Protein AF-A0A2R6EN01-F1 (afdb_monomer)

Foldseek 3Di:
DDDPPDVDPLVVLLVVLVVLLVVLVVVCVVCDVVLLVLLLVLLVVLVVLLVVLQVQCADDDPRNQVSLVVSLVVLVVSLVPGDPPRPLSVLSVVLSVLSPDSGDHNVSSVVNVVSCVVSVVSNCSVVSNVVSVVSSVVSVVVSVVVVVVVVVVVVVVVVVVVVVPPPPVPDCPVVVVVVVVVVVVVVVVVCVVPPPDPPPPPDDDDDDDDDDDDDD

pLDDT: mean 86.3, std 16.38, range [38.72, 98.5]

Structure (mmCIF, N/CA/C/O backbone):
data_AF-A0A2R6EN01-F1
#
_entry.id   AF-A0A2R6EN01-F1
#
loop_
_atom_site.group_PDB
_atom_site.id
_atom_site.type_symbol
_atom_site.label_atom_id
_atom_site.label_alt_id
_atom_s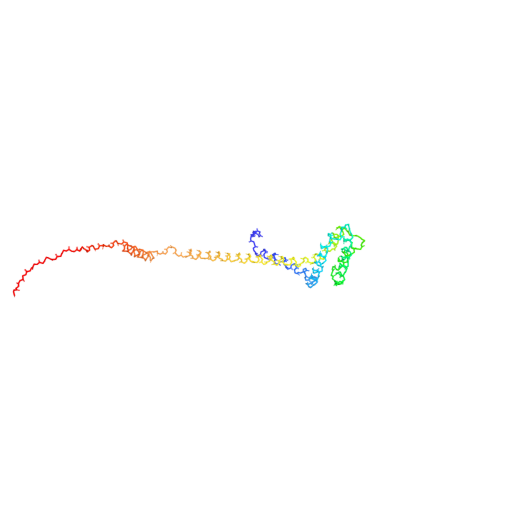ite.label_comp_id
_atom_site.label_asym_id
_atom_site.label_entity_id
_atom_site.label_seq_id
_atom_site.pdbx_PDB_ins_code
_atom_site.Cartn_x
_atom_site.Cartn_y
_atom_site.Cartn_z
_atom_site.occupancy
_atom_site.B_iso_or_equiv
_atom_site.auth_seq_id
_atom_site.auth_comp_id
_atom_site.auth_asym_id
_atom_site.auth_atom_id
_atom_site.pdbx_PDB_model_num
ATOM 1 N N . MET A 1 1 ? -13.160 -25.769 26.102 1.00 38.72 1 MET A N 1
ATOM 2 C CA . MET A 1 1 ? -12.510 -25.487 24.809 1.00 38.72 1 MET A CA 1
ATOM 3 C C . MET A 1 1 ? -13.607 -24.997 23.895 1.00 38.72 1 MET A C 1
ATOM 5 O O . MET A 1 1 ? -14.377 -25.817 23.418 1.00 38.72 1 MET A O 1
ATOM 9 N N . SER A 1 2 ? -13.785 -23.679 23.844 1.00 42.00 2 SER A N 1
ATOM 10 C CA . SER A 1 2 ? -14.811 -23.050 23.017 1.00 42.00 2 SER A CA 1
ATOM 11 C C . SER A 1 2 ? -14.174 -22.679 21.689 1.00 42.00 2 SER A C 1
ATOM 13 O O . SER A 1 2 ? -13.028 -22.239 21.654 1.00 42.00 2 SER A O 1
ATOM 15 N N . ASP A 1 3 ? -14.929 -22.960 20.648 1.00 39.94 3 ASP A N 1
ATOM 16 C CA . ASP A 1 3 ? -14.637 -22.849 19.230 1.00 39.94 3 ASP A CA 1
ATOM 17 C C . ASP A 1 3 ? -14.121 -21.442 18.871 1.00 39.94 3 ASP A C 1
ATOM 19 O O . ASP A 1 3 ? -14.853 -20.462 18.974 1.00 39.94 3 ASP A O 1
ATOM 23 N N . ALA A 1 4 ? -12.840 -21.331 18.512 1.00 42.12 4 ALA A N 1
ATOM 24 C CA . ALA A 1 4 ? -12.152 -20.076 18.185 1.00 42.12 4 ALA A CA 1
ATOM 25 C C . ALA A 1 4 ? -12.276 -19.742 16.687 1.00 42.12 4 ALA A C 1
ATOM 27 O O . ALA A 1 4 ? -11.312 -19.390 16.012 1.00 42.12 4 ALA A O 1
ATOM 28 N N . THR A 1 5 ? -13.470 -19.920 16.130 1.00 45.38 5 THR A N 1
ATOM 29 C CA . THR A 1 5 ? -13.803 -19.484 14.769 1.00 45.38 5 THR A CA 1
ATOM 30 C C . THR A 1 5 ? -15.207 -18.888 14.789 1.00 45.38 5 THR A C 1
ATOM 32 O O . THR A 1 5 ? -16.122 -19.337 14.106 1.00 45.38 5 THR A O 1
ATOM 35 N N . ASP A 1 6 ? -15.376 -17.880 15.644 1.00 49.28 6 ASP A N 1
ATOM 36 C CA . ASP A 1 6 ? -16.533 -16.991 15.631 1.00 49.28 6 ASP A CA 1
ATOM 37 C C . ASP A 1 6 ? -16.289 -15.905 14.557 1.00 49.28 6 ASP A C 1
ATOM 39 O O . ASP A 1 6 ? -15.222 -15.279 14.558 1.00 49.28 6 ASP A O 1
ATOM 43 N N . PRO A 1 7 ? -17.209 -15.660 13.604 1.00 48.53 7 PRO A N 1
ATOM 44 C CA . PRO A 1 7 ? -17.070 -14.628 12.566 1.00 48.53 7 PRO A CA 1
ATOM 45 C C . PRO A 1 7 ? -16.827 -13.190 13.067 1.00 48.53 7 PRO A C 1
ATOM 47 O O . PRO A 1 7 ? -16.521 -12.306 12.253 1.00 48.53 7 PRO A O 1
ATOM 50 N N . ALA A 1 8 ? -16.877 -12.931 14.372 1.00 63.66 8 ALA A N 1
ATOM 51 C CA . ALA A 1 8 ? -16.356 -11.709 14.964 1.00 63.66 8 ALA A CA 1
ATOM 52 C C . ALA A 1 8 ? -15.363 -12.025 16.091 1.00 63.66 8 ALA A C 1
ATOM 54 O O . ALA A 1 8 ? -15.670 -11.843 17.263 1.00 63.66 8 ALA A O 1
ATOM 55 N N . ASP A 1 9 ? -14.139 -12.408 15.730 1.00 84.88 9 ASP A N 1
ATOM 56 C CA . ASP A 1 9 ? -12.952 -12.24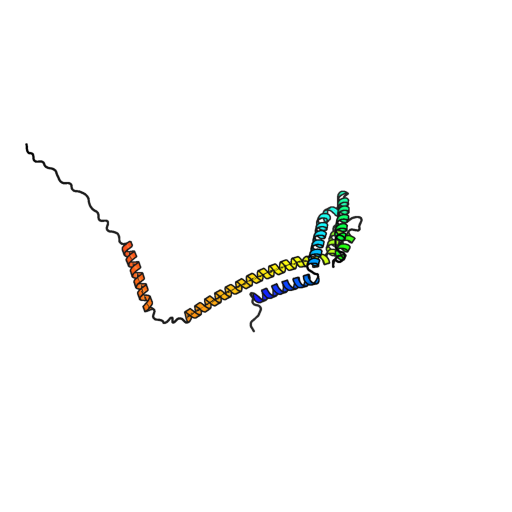0 16.580 1.00 84.88 9 ASP A CA 1
ATOM 57 C C . ASP A 1 9 ? -12.221 -10.932 16.196 1.00 84.88 9 ASP A C 1
ATOM 59 O O . ASP A 1 9 ? -11.303 -10.955 15.367 1.00 84.88 9 ASP A O 1
ATOM 63 N N . PRO A 1 10 ? -12.654 -9.750 16.696 1.00 88.56 10 PRO A N 1
ATOM 64 C CA . PRO A 1 10 ? -11.961 -8.496 16.429 1.00 88.56 10 PRO A CA 1
ATOM 65 C C . PRO A 1 10 ? -10.482 -8.502 16.849 1.00 88.56 10 PRO A C 1
ATOM 67 O O . PRO A 1 10 ? -9.672 -7.953 16.097 1.00 88.56 10 PRO A O 1
ATOM 70 N N . PRO A 1 11 ? -10.090 -9.095 17.999 1.00 91.62 11 PRO A N 1
ATOM 71 C CA . PRO A 1 11 ? -8.682 -9.268 18.347 1.00 91.62 11 PRO A CA 1
ATOM 72 C C . PRO A 1 11 ? -7.891 -10.073 17.311 1.00 91.62 11 PRO A C 1
ATOM 74 O O . PRO A 1 11 ? -6.832 -9.610 16.889 1.00 91.62 11 PRO A O 1
ATOM 77 N N . GLY A 1 12 ? -8.407 -11.223 16.864 1.00 93.69 12 GLY A N 1
ATOM 78 C CA . GLY A 1 12 ? -7.757 -12.051 15.843 1.00 93.69 12 GLY A CA 1
ATOM 79 C C . GLY A 1 12 ? -7.564 -11.306 14.524 1.00 93.69 12 GLY A C 1
ATOM 80 O O . GLY A 1 12 ? -6.447 -11.202 14.026 1.00 93.69 12 GLY A O 1
ATOM 81 N N . LYS A 1 13 ? -8.620 -10.657 14.016 1.00 94.56 13 LYS A N 1
ATOM 82 C CA . LYS A 1 13 ? -8.539 -9.847 12.785 1.00 94.56 13 LYS A CA 1
ATOM 83 C C . LYS A 1 13 ? -7.534 -8.701 12.901 1.00 94.56 13 LYS A C 1
ATOM 85 O O . LYS A 1 13 ? -6.867 -8.365 11.923 1.00 94.56 13 LYS A O 1
ATOM 90 N N . LEU A 1 14 ? -7.454 -8.063 14.072 1.00 96.81 14 LEU A N 1
ATOM 91 C CA . LEU A 1 14 ? -6.497 -6.985 14.313 1.00 96.81 14 LEU A CA 1
ATOM 92 C C . LEU A 1 14 ? -5.062 -7.516 14.331 1.00 96.81 14 LEU A C 1
ATOM 94 O O . LEU A 1 14 ? -4.196 -6.885 13.730 1.00 96.81 14 LEU A O 1
ATOM 98 N N . ALA A 1 15 ? -4.825 -8.665 14.967 1.00 96.81 15 ALA A N 1
ATOM 99 C CA . ALA A 1 15 ? -3.522 -9.321 14.977 1.00 96.81 15 ALA A CA 1
ATOM 100 C C . ALA A 1 15 ? -3.079 -9.728 13.562 1.00 96.81 15 ALA A C 1
ATOM 102 O O . ALA A 1 15 ? -1.942 -9.460 13.186 1.00 96.81 15 ALA A O 1
ATOM 103 N N . ASP A 1 16 ? -3.984 -10.283 12.751 1.00 97.12 16 ASP A N 1
ATOM 104 C CA . ASP A 1 16 ? -3.699 -10.638 11.355 1.00 97.12 16 ASP A CA 1
ATOM 105 C C . ASP A 1 16 ? -3.342 -9.403 10.513 1.00 97.12 16 ASP A C 1
ATOM 107 O O . ASP A 1 16 ? -2.400 -9.424 9.719 1.00 97.12 16 ASP A O 1
ATOM 111 N N . ALA A 1 17 ? -4.081 -8.302 10.687 1.00 97.88 17 ALA A N 1
ATOM 112 C CA . ALA A 1 17 ? -3.821 -7.063 9.961 1.00 97.88 17 ALA A CA 1
ATOM 113 C C . ALA A 1 17 ? -2.508 -6.387 10.393 1.00 97.88 17 ALA A C 1
ATOM 115 O O . ALA A 1 17 ? -1.829 -5.797 9.553 1.00 97.88 17 ALA A O 1
ATOM 116 N N . ASP A 1 18 ? -2.157 -6.468 11.679 1.00 98.12 18 ASP A N 1
ATOM 117 C CA . ASP A 1 18 ? -0.883 -5.982 12.221 1.00 98.12 18 ASP A CA 1
ATOM 118 C C . ASP A 1 18 ? 0.292 -6.810 11.686 1.00 98.12 18 ASP A C 1
ATOM 120 O O . ASP A 1 18 ? 1.238 -6.251 11.136 1.00 98.12 18 ASP A O 1
ATOM 124 N N . ALA A 1 19 ? 0.180 -8.142 11.728 1.00 98.31 19 ALA A N 1
ATOM 125 C CA . ALA A 1 19 ? 1.188 -9.053 11.193 1.00 98.31 19 ALA A CA 1
ATOM 126 C C . ALA A 1 19 ? 1.429 -8.831 9.692 1.00 98.31 19 ALA A C 1
ATOM 128 O O . ALA A 1 19 ? 2.576 -8.752 9.264 1.00 98.31 19 ALA A O 1
ATOM 129 N N . ALA A 1 20 ? 0.366 -8.657 8.899 1.00 98.19 20 ALA A N 1
ATOM 130 C CA . ALA A 1 20 ? 0.490 -8.357 7.472 1.00 98.19 20 ALA A CA 1
ATOM 131 C C . ALA A 1 20 ? 1.172 -7.005 7.203 1.00 98.19 20 ALA A C 1
ATOM 133 O O . ALA A 1 20 ? 1.914 -6.871 6.236 1.00 98.19 20 ALA A O 1
ATOM 134 N N . TYR A 1 21 ? 0.929 -5.990 8.039 1.00 98.44 21 TYR A N 1
ATOM 135 C CA . TYR A 1 21 ? 1.626 -4.710 7.921 1.00 98.44 21 TYR A CA 1
ATOM 136 C C . TYR A 1 21 ? 3.114 -4.842 8.271 1.00 98.44 21 TYR A C 1
ATOM 138 O O . TYR A 1 21 ? 3.952 -4.298 7.555 1.00 98.44 21 TYR A O 1
ATOM 146 N N . LEU A 1 22 ? 3.441 -5.577 9.336 1.00 98.31 22 LEU A N 1
ATOM 147 C CA . LEU A 1 22 ? 4.821 -5.813 9.767 1.00 98.31 22 LEU A CA 1
ATOM 148 C C . LEU A 1 22 ? 5.627 -6.639 8.755 1.00 98.31 22 LEU A C 1
ATOM 150 O O . LEU A 1 22 ? 6.785 -6.315 8.520 1.00 98.31 22 LEU A O 1
ATOM 154 N N . ASP A 1 23 ? 5.016 -7.639 8.116 1.00 98.50 23 ASP A N 1
ATOM 155 C CA . ASP A 1 23 ? 5.645 -8.428 7.045 1.00 98.50 23 ASP A CA 1
ATOM 156 C C . ASP A 1 23 ? 6.094 -7.544 5.870 1.00 98.50 23 ASP A C 1
ATOM 158 O O . ASP A 1 23 ? 7.235 -7.619 5.412 1.00 98.50 23 ASP A O 1
ATOM 162 N N . VAL A 1 24 ? 5.227 -6.628 5.424 1.00 98.38 24 VAL A N 1
ATOM 163 C CA . VAL A 1 24 ? 5.577 -5.694 4.346 1.00 98.38 24 VAL A CA 1
ATOM 164 C C . VAL A 1 24 ? 6.676 -4.719 4.783 1.00 98.38 24 VAL A C 1
ATOM 166 O O . VAL A 1 24 ? 7.559 -4.408 3.987 1.00 98.38 24 VAL A O 1
ATOM 169 N N . GLN A 1 25 ? 6.657 -4.252 6.037 1.00 98.12 25 GLN A N 1
ATOM 170 C CA . GLN A 1 25 ? 7.734 -3.410 6.578 1.00 98.12 25 GLN A CA 1
ATOM 171 C C . GLN A 1 25 ? 9.075 -4.146 6.580 1.00 98.12 25 GLN A C 1
ATOM 173 O O . GLN A 1 25 ? 10.058 -3.595 6.102 1.00 98.12 25 GLN A O 1
ATOM 178 N N . GLU A 1 26 ? 9.110 -5.404 7.023 1.00 98.25 26 GLU A N 1
ATOM 179 C CA . GLU A 1 26 ? 10.333 -6.213 7.026 1.00 98.25 26 GLU A CA 1
ATOM 180 C C . GLU A 1 26 ? 10.881 -6.425 5.606 1.00 98.25 26 GLU A C 1
ATOM 182 O O . GLU A 1 26 ? 12.088 -6.321 5.381 1.00 98.25 26 GLU A O 1
ATOM 187 N N . ARG A 1 27 ? 10.002 -6.659 4.622 1.00 97.75 27 ARG A N 1
ATOM 188 C CA . ARG A 1 27 ? 10.389 -6.749 3.204 1.00 97.75 27 ARG A CA 1
ATOM 189 C C . ARG A 1 27 ? 10.980 -5.439 2.680 1.00 97.75 27 ARG A C 1
ATOM 191 O O . ARG A 1 27 ? 11.960 -5.483 1.943 1.00 97.75 27 ARG A O 1
ATOM 198 N N . ILE A 1 28 ? 10.422 -4.290 3.061 1.00 97.94 28 ILE A N 1
ATOM 199 C CA . ILE A 1 28 ? 10.978 -2.975 2.701 1.00 97.94 28 ILE A CA 1
ATOM 200 C C . ILE A 1 28 ? 12.335 -2.766 3.378 1.00 97.94 28 ILE A C 1
ATOM 202 O O . ILE A 1 28 ? 13.301 -2.404 2.709 1.00 97.94 28 ILE A O 1
ATOM 206 N N . ASP A 1 29 ? 12.439 -3.054 4.673 1.00 97.25 29 ASP A N 1
ATOM 207 C CA . ASP A 1 29 ? 13.671 -2.903 5.450 1.00 97.25 29 ASP A CA 1
ATOM 208 C C . ASP A 1 29 ? 14.808 -3.790 4.920 1.00 97.25 29 ASP A C 1
ATOM 210 O O . ASP A 1 29 ? 15.973 -3.390 4.957 1.00 97.25 29 ASP A O 1
ATOM 214 N N . ALA A 1 30 ? 14.488 -4.970 4.376 1.00 96.44 30 ALA A N 1
ATOM 215 C CA . ALA A 1 30 ? 15.465 -5.863 3.754 1.00 96.44 30 ALA A CA 1
ATOM 216 C C . ALA A 1 30 ? 16.154 -5.248 2.521 1.00 96.44 30 ALA A C 1
ATOM 218 O O . ALA A 1 30 ? 17.299 -5.596 2.224 1.00 96.44 30 ALA A O 1
ATOM 219 N N . HIS A 1 31 ? 15.476 -4.336 1.820 1.00 94.19 31 HIS A N 1
ATOM 220 C CA . HIS A 1 31 ? 16.032 -3.576 0.697 1.00 94.19 31 HIS A CA 1
ATOM 221 C C . HIS A 1 31 ? 16.544 -2.189 1.114 1.00 94.19 31 HIS A C 1
ATOM 223 O O . HIS A 1 31 ? 17.460 -1.671 0.481 1.00 94.19 31 HIS A O 1
ATOM 229 N N . GLY A 1 32 ? 15.987 -1.619 2.185 1.00 96.31 32 GLY A N 1
ATOM 230 C CA . GLY A 1 32 ? 16.147 -0.223 2.580 1.00 96.31 32 GLY A CA 1
ATOM 231 C C . GLY A 1 32 ? 15.074 0.659 1.936 1.00 96.31 32 GLY A C 1
ATOM 232 O O . GLY A 1 32 ? 14.870 0.607 0.726 1.00 96.31 32 GLY A O 1
ATOM 233 N N . GLU A 1 33 ? 14.396 1.488 2.738 1.00 94.69 33 GLU A N 1
ATOM 234 C CA . GLU A 1 33 ? 13.262 2.305 2.272 1.00 94.69 33 GLU A CA 1
ATOM 235 C C . GLU A 1 33 ? 13.636 3.233 1.106 1.00 94.69 33 GLU A C 1
ATOM 237 O O . GLU A 1 33 ? 12.950 3.222 0.090 1.00 94.69 33 GLU A O 1
ATOM 242 N N . GLU A 1 34 ? 14.764 3.944 1.199 1.00 95.75 34 GLU A N 1
ATOM 243 C CA . GLU A 1 34 ? 15.269 4.817 0.124 1.00 95.75 34 GLU A CA 1
ATOM 244 C C . GLU A 1 34 ? 15.502 4.037 -1.179 1.00 95.75 34 GLU A C 1
ATOM 246 O O . GLU A 1 34 ? 15.111 4.478 -2.252 1.00 95.75 34 GLU A O 1
ATOM 251 N N . THR A 1 35 ? 16.056 2.825 -1.093 1.00 94.94 35 THR A N 1
ATOM 252 C CA . THR A 1 35 ? 16.272 1.975 -2.270 1.00 94.94 35 THR A CA 1
ATOM 253 C C . THR A 1 35 ? 14.956 1.505 -2.887 1.00 94.94 35 THR A C 1
ATOM 255 O O . THR A 1 35 ? 14.845 1.451 -4.109 1.00 94.94 35 THR A O 1
ATOM 258 N N . VAL A 1 36 ? 13.948 1.171 -2.077 1.00 97.12 36 VAL A N 1
ATOM 259 C CA . VAL A 1 36 ? 12.613 0.813 -2.586 1.00 97.12 36 VAL A CA 1
ATOM 260 C C . VAL A 1 36 ? 11.959 2.011 -3.279 1.00 97.12 36 VAL A C 1
ATOM 262 O O . VAL A 1 36 ? 11.375 1.840 -4.348 1.00 97.12 36 VAL A O 1
ATOM 265 N N . GLU A 1 37 ? 12.081 3.210 -2.707 1.00 96.44 37 GLU A N 1
ATOM 266 C CA . GLU A 1 37 ? 11.598 4.455 -3.316 1.00 96.44 37 GLU A CA 1
ATOM 267 C C . GLU A 1 37 ? 12.302 4.741 -4.647 1.00 96.44 37 GLU A C 1
ATOM 269 O O . GLU A 1 37 ? 11.624 4.973 -5.646 1.00 96.44 37 GLU A O 1
ATOM 274 N N . ASP A 1 38 ? 13.629 4.620 -4.705 1.00 95.44 38 ASP A N 1
ATOM 275 C CA . ASP A 1 38 ? 14.403 4.802 -5.937 1.00 95.44 38 ASP A CA 1
ATOM 276 C C . ASP A 1 38 ? 14.005 3.796 -7.030 1.00 95.44 38 ASP A C 1
ATOM 278 O O . ASP A 1 38 ? 13.859 4.167 -8.198 1.00 95.44 38 ASP A O 1
ATOM 282 N N . VAL A 1 39 ? 13.798 2.519 -6.671 1.00 96.50 39 VAL A N 1
ATOM 283 C CA . VAL A 1 39 ? 13.322 1.496 -7.618 1.00 96.50 39 VAL A CA 1
ATOM 284 C C . VAL A 1 39 ? 11.914 1.820 -8.111 1.00 96.50 39 VAL A C 1
ATOM 286 O O . VAL A 1 39 ? 11.660 1.694 -9.310 1.00 96.50 39 VAL A O 1
ATOM 289 N N . ALA A 1 40 ? 11.010 2.238 -7.224 1.00 97.06 40 ALA A N 1
ATOM 290 C CA . ALA A 1 40 ? 9.649 2.613 -7.595 1.00 97.06 40 ALA A CA 1
ATOM 291 C C . ALA A 1 40 ? 9.638 3.805 -8.560 1.00 97.06 40 ALA A C 1
ATOM 293 O O . ALA A 1 40 ? 9.029 3.731 -9.626 1.00 97.06 40 ALA A O 1
ATOM 294 N N . ASP A 1 41 ? 10.401 4.851 -8.248 1.00 95.56 41 ASP A N 1
ATOM 295 C CA . ASP A 1 41 ? 10.573 6.024 -9.101 1.00 95.56 41 ASP A CA 1
ATOM 296 C C . ASP A 1 41 ? 11.132 5.653 -10.484 1.00 95.56 41 ASP A C 1
ATOM 298 O O . ASP A 1 41 ? 10.668 6.152 -11.515 1.00 95.56 41 ASP A O 1
ATOM 302 N N . ALA A 1 42 ? 12.141 4.779 -10.522 1.00 95.44 42 ALA A N 1
ATOM 303 C CA . ALA A 1 42 ? 12.736 4.295 -11.762 1.00 95.44 42 ALA A CA 1
ATOM 304 C C . ALA A 1 42 ? 11.735 3.472 -12.590 1.00 95.44 42 ALA A C 1
ATOM 306 O O . ALA A 1 42 ? 11.599 3.687 -13.801 1.00 95.44 42 ALA A O 1
ATOM 307 N N . TYR A 1 43 ? 11.010 2.562 -11.936 1.00 96.81 43 TYR A N 1
ATOM 308 C CA . TYR A 1 43 ? 10.003 1.702 -12.552 1.00 96.81 43 TYR A CA 1
ATOM 309 C C . TYR A 1 43 ? 8.842 2.508 -13.144 1.00 96.81 43 TYR A C 1
ATOM 311 O O . TYR A 1 43 ? 8.476 2.289 -14.304 1.00 96.81 43 TYR A O 1
ATOM 319 N N . ASP A 1 44 ? 8.318 3.486 -12.404 1.00 96.62 44 ASP A N 1
ATOM 320 C CA . ASP A 1 44 ? 7.231 4.354 -12.860 1.00 96.62 44 ASP A CA 1
ATOM 321 C C . ASP A 1 44 ? 7.662 5.174 -14.080 1.00 96.62 44 ASP A C 1
ATOM 323 O O . ASP A 1 44 ? 6.972 5.192 -15.102 1.00 96.62 44 ASP A O 1
ATOM 327 N N . ARG A 1 45 ? 8.855 5.786 -14.041 1.00 96.38 45 ARG A N 1
ATOM 328 C CA . ARG A 1 45 ? 9.393 6.551 -15.182 1.00 96.38 45 ARG A CA 1
ATOM 329 C C . ARG A 1 45 ? 9.602 5.680 -16.420 1.00 96.38 45 ARG A C 1
ATOM 331 O O . ARG A 1 45 ? 9.344 6.140 -17.537 1.00 96.38 45 ARG A O 1
ATOM 338 N N . ALA A 1 46 ? 10.084 4.449 -16.242 1.00 95.69 46 ALA A N 1
ATOM 339 C CA . ALA A 1 46 ? 10.282 3.508 -17.338 1.00 95.69 46 ALA A CA 1
ATOM 340 C C . ALA A 1 46 ? 8.939 3.085 -17.947 1.00 95.69 46 ALA A C 1
ATOM 342 O O . ALA A 1 46 ? 8.763 3.178 -19.164 1.00 95.69 46 ALA A O 1
ATOM 343 N N . THR A 1 47 ? 7.974 2.698 -17.114 1.00 96.38 47 THR A N 1
ATOM 344 C CA . THR A 1 47 ? 6.647 2.241 -17.550 1.00 96.38 47 THR A CA 1
ATOM 345 C C . THR A 1 47 ? 5.860 3.361 -18.231 1.00 96.38 47 THR A C 1
ATOM 347 O O . THR A 1 47 ? 5.346 3.161 -19.331 1.00 96.38 47 THR A O 1
ATOM 350 N N . ASP A 1 48 ? 5.890 4.579 -17.684 1.00 96.69 48 ASP A N 1
ATOM 351 C CA . ASP A 1 48 ? 5.311 5.773 -18.313 1.00 96.69 48 ASP A CA 1
ATOM 352 C C . ASP A 1 48 ? 5.884 6.033 -19.713 1.00 96.69 48 ASP A C 1
ATOM 354 O O . ASP A 1 48 ? 5.190 6.505 -20.624 1.00 96.69 48 ASP A O 1
ATOM 358 N N . LEU A 1 49 ? 7.183 5.778 -19.895 1.00 96.25 49 LEU A N 1
ATOM 359 C CA . LEU A 1 49 ? 7.838 5.948 -21.183 1.00 96.25 49 LEU A CA 1
ATOM 360 C C . LEU A 1 49 ? 7.420 4.850 -22.167 1.00 96.25 49 LEU A C 1
ATOM 362 O O . LEU A 1 49 ? 7.180 5.164 -23.336 1.00 96.25 49 LEU A O 1
ATOM 366 N N . LEU A 1 50 ? 7.306 3.600 -21.710 1.00 95.25 50 LEU A N 1
ATOM 367 C CA . LEU A 1 50 ? 6.812 2.482 -22.517 1.00 95.25 50 LEU A CA 1
ATOM 368 C C . LEU A 1 50 ? 5.383 2.749 -22.999 1.00 95.25 50 LEU A C 1
ATOM 370 O O . LEU A 1 50 ? 5.137 2.733 -24.205 1.00 95.25 50 LEU A O 1
ATOM 374 N N . ASP A 1 51 ? 4.480 3.098 -22.086 1.00 95.19 51 ASP A N 1
ATOM 375 C CA . ASP A 1 51 ? 3.065 3.340 -22.380 1.00 95.19 51 ASP A CA 1
ATOM 376 C C . ASP A 1 51 ? 2.866 4.518 -23.337 1.00 95.19 51 ASP A C 1
ATOM 378 O O . ASP A 1 51 ? 2.058 4.468 -24.264 1.00 95.19 51 ASP A O 1
ATOM 382 N N . ARG A 1 52 ? 3.652 5.588 -23.173 1.00 94.69 52 ARG A N 1
ATOM 383 C CA . ARG A 1 52 ? 3.574 6.761 -24.053 1.00 94.69 52 ARG A CA 1
ATOM 384 C C . ARG A 1 52 ? 3.987 6.457 -25.494 1.00 94.69 52 ARG A C 1
ATOM 386 O O . ARG A 1 52 ? 3.485 7.105 -26.416 1.00 94.69 52 ARG A O 1
ATOM 393 N N . TYR A 1 53 ? 4.948 5.555 -25.686 1.00 93.75 53 TYR A N 1
ATOM 394 C CA . TYR A 1 53 ? 5.599 5.346 -26.978 1.00 93.75 53 TYR A CA 1
ATOM 395 C C . TYR A 1 53 ? 5.183 4.066 -27.700 1.00 93.75 53 TYR A C 1
ATOM 397 O O . TYR A 1 53 ? 5.429 3.992 -28.902 1.00 93.75 53 TYR A O 1
ATOM 405 N N . GLU A 1 54 ? 4.530 3.108 -27.042 1.00 92.31 54 GLU A N 1
ATOM 406 C CA . GLU A 1 54 ? 4.102 1.836 -27.642 1.00 92.31 54 GLU A CA 1
ATOM 407 C C . GLU A 1 54 ? 3.311 2.038 -28.944 1.00 92.31 54 GLU A C 1
ATOM 409 O O . GLU A 1 54 ? 3.747 1.600 -30.011 1.00 92.31 54 GLU A O 1
ATOM 414 N N . ASP A 1 55 ? 2.222 2.805 -28.916 1.00 89.06 55 ASP A N 1
ATOM 415 C CA . ASP A 1 55 ? 1.410 3.065 -30.116 1.00 89.06 55 ASP A CA 1
ATOM 416 C C . ASP A 1 55 ? 2.163 3.893 -31.173 1.00 89.06 55 ASP A C 1
ATOM 418 O O . ASP A 1 55 ? 1.978 3.761 -32.388 1.00 89.06 55 ASP A O 1
ATOM 422 N N . GLN A 1 56 ? 3.038 4.789 -30.717 1.00 90.00 56 GLN A N 1
ATOM 423 C CA . GLN A 1 56 ? 3.711 5.758 -31.578 1.00 90.00 56 GLN A CA 1
ATOM 424 C C . GLN A 1 56 ? 4.919 5.152 -32.302 1.00 90.00 56 GLN A C 1
ATOM 426 O O . GLN A 1 56 ? 5.202 5.520 -33.444 1.00 90.00 56 GLN A O 1
ATOM 431 N N . ALA A 1 57 ? 5.619 4.209 -31.676 1.00 85.75 57 ALA A N 1
ATOM 432 C CA . ALA A 1 57 ? 6.881 3.649 -32.154 1.00 85.75 57 ALA A CA 1
ATOM 433 C C . ALA A 1 57 ? 6.727 2.329 -32.936 1.00 85.75 57 ALA A C 1
ATOM 435 O O . ALA A 1 57 ? 7.692 1.887 -33.561 1.00 85.75 57 ALA A O 1
ATOM 436 N N . THR A 1 58 ? 5.539 1.714 -32.947 1.00 86.56 58 THR A N 1
ATOM 437 C CA . THR A 1 58 ? 5.294 0.381 -33.546 1.00 86.56 58 THR A CA 1
ATOM 438 C C . THR A 1 58 ? 4.670 0.409 -34.949 1.00 86.56 58 THR A C 1
ATOM 440 O O . THR A 1 58 ? 4.700 -0.589 -35.672 1.00 86.56 58 THR A O 1
ATOM 443 N N . GLY A 1 59 ? 4.138 1.552 -35.393 1.00 80.38 59 GLY A N 1
ATOM 444 C CA . GLY A 1 59 ? 3.485 1.678 -36.701 1.00 80.38 59 GLY A CA 1
ATOM 445 C C . GLY A 1 59 ? 4.423 1.777 -37.916 1.00 80.38 59 GLY A C 1
ATOM 446 O O . GLY A 1 59 ? 5.643 1.933 -37.829 1.00 80.38 59 GLY A O 1
ATOM 447 N N . THR A 1 60 ? 3.830 1.714 -39.114 1.00 76.44 60 THR A N 1
ATOM 448 C CA . THR A 1 60 ? 4.559 1.742 -40.393 1.00 76.44 60 THR A CA 1
ATOM 449 C C . THR A 1 60 ? 4.562 3.150 -40.997 1.00 76.44 60 THR A C 1
ATOM 451 O O . THR A 1 60 ? 3.668 3.547 -41.736 1.00 76.44 60 THR A O 1
ATOM 454 N N . GLY A 1 61 ? 5.589 3.946 -40.690 1.00 84.88 61 GLY A N 1
ATOM 455 C CA . GLY A 1 61 ? 5.673 5.314 -41.203 1.00 84.88 61 GLY A CA 1
ATOM 456 C C . GLY A 1 61 ? 6.962 6.041 -40.839 1.00 84.88 61 GLY A C 1
ATOM 457 O O . GLY A 1 61 ? 7.675 5.662 -39.913 1.00 84.88 61 GLY A O 1
ATOM 458 N N . ARG A 1 62 ? 7.263 7.124 -41.571 1.00 85.50 62 ARG A N 1
ATOM 459 C CA . ARG A 1 62 ? 8.401 8.008 -41.255 1.00 85.50 62 ARG A CA 1
ATOM 460 C C . ARG A 1 62 ? 8.237 8.657 -39.879 1.00 85.50 62 ARG A C 1
ATOM 462 O O . ARG A 1 62 ? 9.234 8.873 -39.203 1.00 85.50 62 ARG A O 1
ATOM 469 N N . GLU A 1 63 ? 7.006 8.978 -39.489 1.00 87.50 63 GLU A N 1
ATOM 470 C CA . GLU A 1 63 ? 6.734 9.591 -38.190 1.00 87.50 63 GLU A CA 1
ATOM 471 C C . GLU A 1 63 ? 6.945 8.590 -37.051 1.00 87.50 63 GLU A C 1
ATOM 473 O O . GLU A 1 63 ? 7.693 8.890 -36.129 1.00 87.50 63 GLU A O 1
ATOM 478 N N . ASN A 1 64 ? 6.446 7.357 -37.183 1.00 88.06 64 ASN A N 1
ATOM 479 C CA . ASN A 1 64 ? 6.704 6.285 -36.217 1.00 88.06 64 ASN A CA 1
ATOM 480 C C . ASN A 1 64 ? 8.197 5.987 -36.059 1.00 88.06 64 ASN A C 1
ATOM 482 O O . ASN A 1 64 ? 8.670 5.784 -34.948 1.00 88.06 64 ASN A O 1
ATOM 486 N N . PHE A 1 65 ? 8.970 6.042 -37.149 1.00 86.25 65 PHE A N 1
ATOM 487 C CA . PHE A 1 65 ? 10.423 5.894 -37.065 1.00 86.25 65 PHE A CA 1
ATOM 488 C C . PHE A 1 65 ? 11.090 7.012 -36.248 1.00 86.25 65 PHE A C 1
ATOM 490 O O . PHE A 1 65 ? 12.005 6.739 -35.476 1.00 86.25 65 PHE A O 1
ATOM 497 N N . LYS A 1 66 ? 10.638 8.269 -36.376 1.00 89.31 66 LYS A N 1
ATOM 498 C CA . LYS A 1 66 ? 11.147 9.353 -35.520 1.00 89.31 66 LYS A CA 1
ATOM 499 C C . LYS A 1 66 ? 10.791 9.116 -34.056 1.00 89.31 66 LYS A C 1
ATOM 501 O O . LYS A 1 66 ? 11.646 9.324 -33.202 1.00 89.31 66 LYS A O 1
ATOM 506 N N . GLN A 1 67 ? 9.559 8.681 -33.780 1.00 93.38 67 GLN A N 1
ATOM 507 C CA . GLN A 1 67 ? 9.116 8.377 -32.417 1.00 93.38 67 GLN A CA 1
ATOM 508 C C . GLN A 1 67 ? 9.914 7.217 -31.821 1.00 93.38 67 GLN A C 1
ATOM 510 O O . GLN A 1 67 ? 10.356 7.312 -30.685 1.00 93.38 67 GLN A O 1
ATOM 515 N N . PHE A 1 68 ? 10.208 6.189 -32.616 1.00 89.25 68 PHE A N 1
ATOM 516 C CA . PHE A 1 68 ? 11.102 5.097 -32.246 1.00 89.25 68 PHE A CA 1
ATOM 517 C C . PHE A 1 68 ? 12.514 5.582 -31.872 1.00 89.25 68 PHE A C 1
ATOM 519 O O . PHE A 1 68 ? 13.022 5.233 -30.810 1.00 89.25 68 PHE A O 1
ATOM 526 N N . VAL A 1 69 ? 13.152 6.414 -32.704 1.00 90.88 69 VAL A N 1
ATOM 527 C CA . VAL A 1 69 ? 14.497 6.944 -32.402 1.00 90.88 69 VAL A CA 1
ATOM 528 C C . VAL A 1 69 ? 14.475 7.833 -31.154 1.00 90.88 69 VAL A C 1
ATOM 530 O O . VAL A 1 69 ? 15.375 7.746 -30.321 1.00 90.88 69 VAL A O 1
ATOM 533 N N . ALA A 1 70 ? 13.439 8.663 -31.001 1.00 92.56 70 ALA A N 1
ATOM 534 C CA . ALA A 1 70 ? 13.260 9.496 -29.816 1.00 92.56 70 ALA A CA 1
ATOM 535 C C . ALA A 1 70 ? 13.073 8.648 -28.550 1.00 92.56 70 ALA A C 1
ATOM 537 O O . ALA A 1 70 ? 13.681 8.946 -27.526 1.00 92.56 70 ALA A O 1
ATOM 538 N N . PHE A 1 71 ? 12.274 7.584 -28.632 1.00 94.12 71 PHE A N 1
ATOM 539 C CA . PHE A 1 71 ? 12.079 6.623 -27.555 1.00 94.12 71 PHE A CA 1
ATOM 540 C C . PHE A 1 71 ? 13.397 5.958 -27.150 1.00 94.12 71 PHE A C 1
ATOM 542 O O . PHE A 1 71 ? 13.751 6.027 -25.981 1.00 94.12 71 PHE A O 1
ATOM 549 N N . LYS A 1 72 ? 14.172 5.421 -28.106 1.00 92.19 72 LYS A N 1
ATOM 550 C CA . LYS A 1 72 ? 15.485 4.817 -27.822 1.00 92.19 72 LYS A CA 1
ATOM 551 C C . LYS A 1 72 ? 16.417 5.758 -27.072 1.00 92.19 72 LYS A C 1
ATOM 553 O O . LYS A 1 72 ? 17.035 5.356 -26.097 1.00 92.19 72 LYS A O 1
ATOM 558 N N . SER A 1 73 ? 16.508 7.006 -27.531 1.00 92.88 73 SER A N 1
ATOM 559 C CA . SER A 1 73 ? 17.349 8.004 -26.871 1.00 92.88 73 SER A CA 1
ATOM 560 C C . SER A 1 73 ? 16.873 8.285 -25.449 1.00 92.88 73 SER A C 1
ATOM 562 O O . SER A 1 73 ? 17.697 8.372 -24.553 1.00 92.88 73 SER A O 1
ATOM 564 N N . LYS A 1 74 ? 15.559 8.424 -25.238 1.00 94.62 74 LYS A N 1
ATOM 565 C CA . LYS A 1 74 ? 14.996 8.700 -23.912 1.00 94.62 74 LYS A CA 1
ATOM 566 C C . LYS A 1 74 ? 15.142 7.523 -22.959 1.00 94.62 74 LYS A C 1
ATOM 568 O O . LYS A 1 74 ? 15.462 7.749 -21.804 1.00 94.62 74 LYS A O 1
ATOM 573 N N . PHE A 1 75 ? 14.898 6.305 -23.435 1.00 92.62 75 PHE A N 1
ATOM 574 C CA . PHE A 1 75 ? 15.013 5.102 -22.619 1.00 92.62 75 PHE A CA 1
ATOM 575 C C . PHE A 1 75 ? 16.476 4.852 -22.242 1.00 92.62 75 PHE A C 1
ATOM 577 O O . PHE A 1 75 ? 16.758 4.623 -21.077 1.00 92.62 75 PHE A O 1
ATOM 584 N N . GLY A 1 76 ? 17.412 4.997 -23.189 1.00 91.06 76 GLY A N 1
ATOM 585 C CA . GLY A 1 76 ? 18.846 4.897 -22.902 1.00 91.06 76 GLY A CA 1
ATOM 586 C C . GLY A 1 76 ? 19.308 5.917 -21.860 1.00 91.06 76 GLY A C 1
ATOM 587 O O . GLY A 1 76 ? 19.879 5.529 -20.851 1.00 91.06 76 GLY A O 1
ATOM 588 N N . SER A 1 77 ? 18.973 7.201 -22.042 1.00 92.06 77 SER A N 1
ATOM 589 C CA . SER A 1 77 ? 19.305 8.231 -21.046 1.00 92.06 77 SER A CA 1
ATOM 590 C C . SER A 1 77 ? 18.649 7.981 -19.688 1.00 92.06 77 SER A C 1
ATOM 592 O O . SER A 1 77 ? 19.262 8.249 -18.668 1.00 92.06 77 SER A O 1
ATOM 594 N N . LEU A 1 78 ? 17.423 7.450 -19.663 1.00 91.81 78 LEU A N 1
ATOM 595 C CA . LEU A 1 78 ? 16.744 7.116 -18.413 1.00 91.81 78 LEU A CA 1
ATOM 596 C C . LEU A 1 78 ? 17.495 6.029 -17.633 1.00 91.81 78 LEU A C 1
ATOM 598 O O . LEU A 1 78 ? 17.650 6.165 -16.427 1.00 91.81 78 LEU A O 1
ATOM 602 N N . VAL A 1 79 ? 17.965 4.978 -18.311 1.00 89.75 79 VAL A N 1
ATOM 603 C CA . VAL A 1 79 ? 18.742 3.906 -17.670 1.00 89.75 79 VAL A CA 1
ATOM 604 C C . VAL A 1 79 ? 20.112 4.415 -17.211 1.00 89.75 79 VAL A C 1
ATOM 606 O O . VAL A 1 79 ? 20.533 4.085 -16.109 1.00 89.75 79 VAL A O 1
ATOM 609 N N . GLU A 1 80 ? 20.771 5.268 -18.002 1.00 88.19 80 GLU A N 1
ATOM 610 C CA . GLU A 1 80 ? 22.046 5.909 -17.631 1.00 88.19 80 GLU A CA 1
ATOM 611 C C . GLU A 1 80 ? 21.928 6.842 -16.412 1.00 88.19 80 GLU A C 1
ATOM 613 O O . GLU A 1 80 ? 22.904 7.029 -15.686 1.00 88.19 80 GLU A O 1
ATOM 618 N N . ASP A 1 81 ? 20.753 7.436 -16.184 1.00 88.81 81 ASP A N 1
ATOM 619 C CA . ASP A 1 81 ? 20.492 8.293 -15.023 1.00 88.81 81 ASP A CA 1
ATOM 620 C C . ASP A 1 81 ? 20.311 7.483 -13.720 1.00 88.81 81 ASP A C 1
ATOM 622 O O . ASP A 1 81 ? 20.354 8.058 -12.627 1.00 88.81 81 ASP A O 1
ATOM 626 N N . PHE A 1 82 ? 20.092 6.165 -13.802 1.00 88.38 82 PHE A N 1
ATOM 627 C CA . PHE A 1 82 ? 19.922 5.302 -12.634 1.00 88.38 82 PHE A CA 1
ATOM 628 C C . PHE A 1 82 ? 21.266 4.873 -12.036 1.00 88.38 82 PHE A C 1
ATOM 630 O O . PHE A 1 82 ? 22.269 4.720 -12.728 1.00 88.38 82 PHE A O 1
ATOM 637 N N . SER A 1 83 ? 21.285 4.633 -10.722 1.00 84.12 83 SER A N 1
ATOM 638 C CA . SER A 1 83 ? 22.464 4.066 -10.064 1.00 84.12 83 SER A CA 1
ATOM 639 C C . SER A 1 83 ? 22.691 2.623 -10.524 1.00 84.12 83 SER A C 1
ATOM 641 O O . SER A 1 83 ? 21.801 1.785 -10.395 1.00 84.12 83 SER A O 1
ATOM 643 N N . GLU A 1 84 ? 23.902 2.302 -10.983 1.00 80.19 84 GLU A N 1
ATOM 644 C CA . GLU A 1 84 ? 24.303 0.922 -11.303 1.00 80.19 84 GLU A CA 1
ATOM 645 C C . GLU A 1 84 ? 24.300 0.001 -10.064 1.00 80.19 84 GLU A C 1
ATOM 647 O O . GLU A 1 84 ? 24.281 -1.222 -10.194 1.00 80.19 84 GLU A O 1
ATOM 652 N N . GLU A 1 85 ? 24.298 0.572 -8.853 1.00 84.56 85 GLU A N 1
ATOM 653 C CA . GLU A 1 85 ? 24.196 -0.175 -7.592 1.00 84.56 85 GLU A CA 1
ATOM 654 C C . GLU A 1 85 ? 22.746 -0.547 -7.229 1.00 84.56 85 GLU A C 1
ATOM 656 O O . GLU A 1 85 ? 22.517 -1.253 -6.245 1.00 84.56 85 GLU A O 1
ATOM 661 N N . LEU A 1 86 ? 21.758 -0.098 -8.015 1.00 87.75 86 LEU A N 1
ATOM 662 C CA . LEU A 1 86 ? 20.353 -0.422 -7.792 1.00 87.75 86 LEU A CA 1
ATOM 663 C C . LEU A 1 86 ? 20.144 -1.949 -7.912 1.00 87.75 86 LEU A C 1
ATOM 665 O O . LEU A 1 86 ? 20.538 -2.532 -8.927 1.00 87.75 86 LEU A O 1
ATOM 669 N N . PRO A 1 87 ? 19.482 -2.623 -6.947 1.00 86.12 87 PRO A N 1
ATOM 670 C CA . PRO A 1 87 ? 19.385 -4.091 -6.906 1.00 86.12 87 PRO A CA 1
ATOM 671 C C . PRO A 1 87 ? 18.827 -4.752 -8.176 1.00 86.12 87 PRO A C 1
ATOM 673 O O . PRO A 1 87 ? 19.118 -5.911 -8.463 1.00 86.12 87 PRO A O 1
ATOM 676 N N . VAL A 1 88 ? 18.027 -4.008 -8.940 1.00 91.69 88 VAL A N 1
ATOM 677 C CA . VAL A 1 88 ? 17.342 -4.444 -10.165 1.00 91.69 88 VAL A CA 1
ATOM 678 C C . VAL A 1 88 ? 17.800 -3.670 -11.402 1.00 91.69 88 VAL A C 1
ATOM 680 O O . VAL A 1 88 ? 17.118 -3.695 -12.423 1.00 91.69 88 VAL A O 1
ATOM 683 N N . TYR A 1 89 ? 18.968 -3.018 -11.362 1.00 92.62 89 TYR A N 1
ATOM 684 C CA . TYR A 1 89 ? 19.527 -2.307 -12.520 1.00 92.62 89 TYR A CA 1
ATOM 685 C C . TYR A 1 89 ? 19.558 -3.192 -13.781 1.00 92.62 89 TYR A C 1
ATOM 687 O O . TYR A 1 89 ? 19.147 -2.772 -14.861 1.00 92.62 89 TYR A O 1
ATOM 695 N N . GLY A 1 90 ? 19.938 -4.467 -13.629 1.00 92.62 90 GLY A N 1
ATOM 696 C CA . GLY A 1 90 ? 19.967 -5.432 -14.733 1.00 92.62 90 GLY A CA 1
ATOM 697 C C . GLY A 1 90 ? 18.607 -5.693 -15.400 1.00 92.62 90 GLY A C 1
ATOM 698 O O . GLY A 1 90 ? 18.577 -6.085 -16.562 1.00 92.62 90 GLY A O 1
ATOM 699 N N . ALA A 1 91 ? 17.487 -5.457 -14.708 1.00 95.75 91 ALA A N 1
ATOM 700 C CA . ALA A 1 91 ? 16.150 -5.543 -15.299 1.00 95.75 91 ALA A CA 1
ATOM 701 C C . ALA A 1 91 ? 15.897 -4.382 -16.277 1.00 95.75 91 ALA A C 1
ATOM 703 O O . ALA A 1 91 ? 15.383 -4.590 -17.377 1.00 95.75 91 ALA A O 1
ATOM 704 N N . PHE A 1 92 ? 16.319 -3.168 -15.910 1.00 94.62 92 PHE A N 1
ATOM 705 C CA . PHE A 1 92 ? 16.226 -1.987 -16.770 1.00 94.62 92 PHE A CA 1
ATOM 706 C C . PHE A 1 92 ? 17.138 -2.095 -17.996 1.00 94.62 92 PHE A C 1
ATOM 708 O O . PHE A 1 92 ? 16.710 -1.779 -19.107 1.00 94.62 92 PHE A O 1
ATOM 715 N N . ASP A 1 93 ? 18.357 -2.602 -17.806 1.00 93.19 93 ASP A N 1
ATOM 716 C CA . ASP A 1 93 ? 19.306 -2.875 -18.890 1.00 93.19 93 ASP A CA 1
ATOM 717 C C . ASP A 1 93 ? 18.743 -3.914 -19.880 1.00 93.19 93 ASP A C 1
ATOM 719 O O . ASP A 1 93 ? 18.629 -3.651 -21.079 1.00 93.19 93 ASP A O 1
ATOM 723 N N . ALA A 1 94 ? 18.239 -5.047 -19.373 1.00 94.25 94 ALA A N 1
ATOM 724 C CA . ALA A 1 94 ? 17.613 -6.087 -20.194 1.00 94.25 94 ALA A CA 1
ATOM 725 C C . ALA A 1 94 ? 16.375 -5.586 -20.963 1.00 94.25 94 ALA A C 1
ATOM 727 O O . ALA A 1 94 ? 16.153 -5.976 -22.116 1.00 94.25 94 ALA A O 1
ATOM 728 N N . ALA A 1 95 ? 15.576 -4.706 -20.352 1.00 94.25 95 ALA A N 1
ATOM 729 C CA . ALA A 1 95 ? 14.466 -4.045 -21.027 1.00 94.25 95 ALA A CA 1
ATOM 730 C C . ALA A 1 95 ? 14.965 -3.116 -22.151 1.00 94.25 95 ALA A C 1
ATOM 732 O O . ALA A 1 95 ? 14.405 -3.126 -23.251 1.00 94.25 95 ALA A O 1
ATOM 733 N N . GLY A 1 96 ? 16.049 -2.368 -21.917 1.00 92.12 96 GLY A N 1
ATOM 734 C CA . GLY A 1 96 ? 16.708 -1.513 -22.909 1.00 92.12 96 GLY A CA 1
ATOM 735 C C . GLY A 1 96 ? 17.206 -2.285 -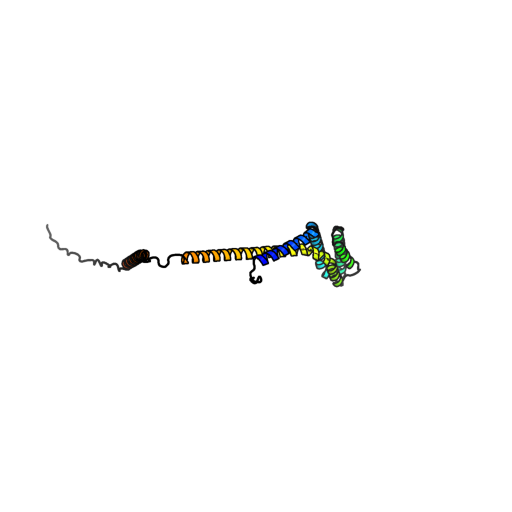24.131 1.00 92.12 96 GLY A C 1
ATOM 736 O O . GLY A 1 96 ? 16.928 -1.892 -25.271 1.00 92.12 96 GLY A O 1
ATOM 737 N N . ASP A 1 97 ? 17.825 -3.445 -23.904 1.00 92.75 97 ASP A N 1
ATOM 738 C CA . ASP A 1 97 ? 18.315 -4.357 -24.945 1.00 92.75 97 ASP A CA 1
ATOM 739 C C . ASP A 1 97 ? 17.217 -4.797 -25.928 1.00 92.75 97 ASP A C 1
ATOM 741 O O . ASP A 1 97 ? 17.478 -5.082 -27.106 1.00 92.75 97 ASP A O 1
ATOM 745 N N . ARG A 1 98 ? 15.943 -4.832 -25.503 1.00 91.94 98 ARG A N 1
ATOM 746 C CA . ARG A 1 98 ? 14.821 -5.149 -26.410 1.00 91.94 98 ARG A CA 1
ATOM 747 C C . ARG A 1 98 ? 14.705 -4.155 -27.555 1.00 91.94 98 ARG A C 1
ATOM 749 O O . ARG A 1 98 ? 14.220 -4.528 -28.633 1.00 91.94 98 ARG A O 1
ATOM 756 N N . PHE A 1 99 ? 15.187 -2.934 -27.346 1.00 89.44 99 PHE A N 1
ATOM 757 C CA . PHE A 1 99 ? 15.094 -1.834 -28.290 1.00 89.44 99 PHE A CA 1
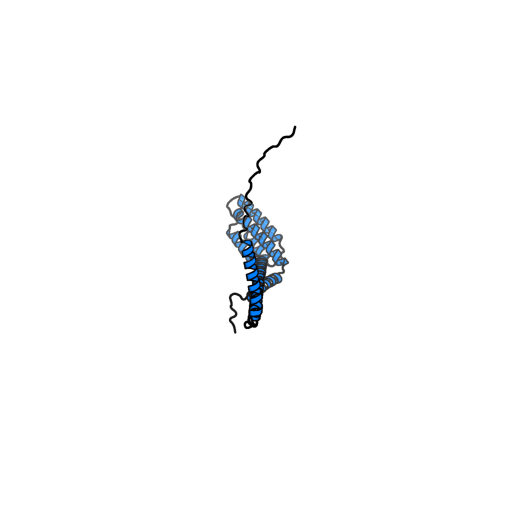ATOM 758 C C . PHE A 1 99 ? 16.316 -1.690 -29.199 1.00 89.44 99 PHE A C 1
ATOM 760 O O . PHE A 1 99 ? 16.326 -0.843 -30.101 1.00 89.44 99 PHE A O 1
ATOM 767 N N . ASP A 1 100 ? 17.311 -2.568 -29.074 1.00 87.62 100 ASP A N 1
ATOM 768 C CA . ASP A 1 100 ? 18.480 -2.643 -29.954 1.00 87.62 100 ASP A CA 1
ATOM 769 C C . ASP A 1 100 ? 18.205 -3.342 -31.282 1.00 87.62 100 ASP A C 1
ATOM 771 O O . ASP A 1 100 ? 18.846 -4.298 -31.717 1.00 87.62 100 ASP A O 1
ATOM 775 N N . LYS A 1 101 ? 17.202 -2.808 -31.979 1.00 87.94 101 LYS A N 1
ATOM 776 C CA . LYS A 1 101 ? 16.735 -3.277 -33.281 1.00 87.94 101 LYS A CA 1
ATOM 777 C C . LYS A 1 101 ? 16.495 -2.098 -34.207 1.00 87.94 101 LYS A C 1
ATOM 779 O O . LYS A 1 101 ? 16.363 -0.962 -33.779 1.00 87.94 101 LYS A O 1
ATOM 784 N N . ASN A 1 102 ? 16.389 -2.369 -35.505 1.00 85.69 102 ASN A N 1
ATOM 785 C CA . ASN A 1 102 ? 16.087 -1.329 -36.497 1.00 85.69 102 ASN A CA 1
ATOM 786 C C . ASN A 1 102 ? 14.604 -0.912 -36.517 1.00 85.69 102 ASN A C 1
ATOM 788 O O . ASN A 1 102 ? 14.264 0.102 -37.128 1.00 85.69 102 ASN A O 1
ATOM 792 N N . ARG A 1 103 ? 13.717 -1.724 -35.926 1.00 85.31 103 ARG A N 1
ATOM 793 C CA . ARG A 1 103 ? 12.269 -1.501 -35.816 1.00 85.31 103 ARG A CA 1
ATOM 794 C C . ARG A 1 103 ? 11.731 -2.204 -34.576 1.00 85.31 103 ARG A C 1
ATOM 796 O O . ARG A 1 103 ? 12.219 -3.288 -34.260 1.00 85.31 103 ARG A O 1
ATOM 803 N N . LEU A 1 104 ? 10.703 -1.621 -33.965 1.00 86.62 104 LEU A N 1
ATOM 804 C CA . LEU A 1 104 ? 9.959 -2.213 -32.856 1.00 86.62 104 LEU A CA 1
ATOM 805 C C . LEU A 1 104 ? 8.578 -2.669 -33.304 1.00 86.62 104 LEU A C 1
ATOM 807 O O . LEU A 1 104 ? 8.014 -2.160 -34.274 1.00 86.62 104 LEU A O 1
ATOM 811 N N . ASN A 1 105 ? 8.045 -3.628 -32.569 1.00 88.81 105 ASN A N 1
ATOM 812 C CA . ASN A 1 105 ? 6.643 -4.017 -32.595 1.00 88.81 105 ASN A CA 1
ATOM 813 C C . ASN A 1 105 ? 6.108 -4.070 -31.155 1.00 88.81 105 ASN A C 1
ATOM 815 O O . ASN A 1 105 ? 6.889 -4.048 -30.209 1.00 88.81 105 ASN A O 1
ATOM 819 N N . GLU A 1 106 ? 4.790 -4.160 -30.994 1.00 90.56 106 GLU A N 1
ATOM 820 C CA . GLU A 1 106 ? 4.123 -4.210 -29.679 1.00 90.56 106 GLU A CA 1
ATOM 821 C C . GLU A 1 106 ? 4.697 -5.314 -28.771 1.00 90.56 106 GLU A C 1
ATOM 823 O O . GLU A 1 106 ? 4.902 -5.102 -27.582 1.00 90.56 106 GLU A O 1
ATOM 828 N N . ARG A 1 107 ? 5.093 -6.469 -29.330 1.00 93.69 107 ARG A N 1
ATOM 829 C CA . ARG A 1 107 ? 5.690 -7.554 -28.530 1.00 93.69 107 ARG A CA 1
ATOM 830 C C . ARG A 1 107 ? 7.069 -7.212 -27.976 1.00 93.69 107 ARG A C 1
ATOM 832 O O . ARG A 1 107 ? 7.504 -7.857 -27.029 1.00 93.69 107 ARG A O 1
ATOM 839 N N . ASP A 1 108 ? 7.793 -6.268 -28.574 1.00 94.50 108 ASP A N 1
ATOM 840 C CA . ASP A 1 108 ? 9.051 -5.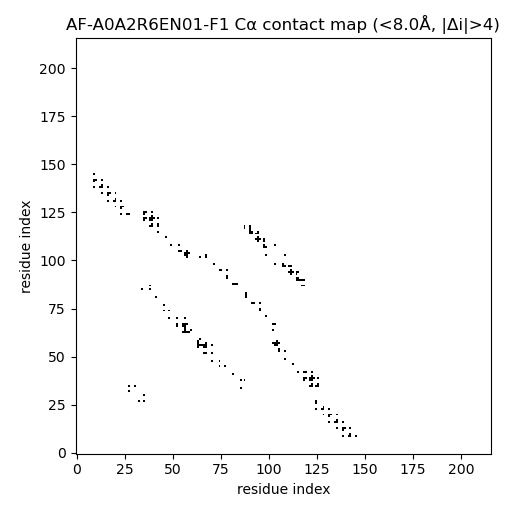792 -27.993 1.00 94.50 108 ASP A CA 1
ATOM 841 C C . ASP A 1 108 ? 8.779 -4.976 -26.719 1.00 94.50 108 ASP A C 1
ATOM 843 O O . ASP A 1 108 ? 9.503 -5.147 -25.743 1.00 94.50 108 ASP A O 1
ATOM 847 N N . PHE A 1 109 ? 7.704 -4.178 -26.695 1.00 94.81 109 PHE A N 1
ATOM 848 C CA . PHE A 1 109 ? 7.251 -3.452 -25.501 1.00 94.81 109 PHE A CA 1
ATOM 849 C C . PHE A 1 109 ? 6.710 -4.404 -24.431 1.00 94.81 109 PHE A C 1
ATOM 851 O O . PHE A 1 109 ? 7.099 -4.302 -23.273 1.00 94.81 109 PHE A O 1
ATOM 858 N N . GLU A 1 110 ? 5.882 -5.379 -24.813 1.00 95.00 110 GLU A N 1
ATOM 859 C CA . GLU A 1 110 ? 5.395 -6.429 -23.904 1.00 95.00 110 GLU A CA 1
ATOM 860 C C . GLU A 1 110 ? 6.555 -7.179 -23.229 1.00 95.00 110 GLU A C 1
ATOM 862 O O . GLU A 1 110 ? 6.548 -7.394 -22.020 1.00 95.00 110 GLU A O 1
ATOM 867 N N . ARG A 1 111 ? 7.594 -7.531 -23.998 1.00 96.00 111 ARG A N 1
ATOM 868 C CA . ARG A 1 111 ? 8.791 -8.191 -23.459 1.00 96.00 111 ARG A CA 1
ATOM 869 C C . ARG A 1 111 ? 9.601 -7.285 -22.548 1.00 96.00 111 ARG A C 1
ATOM 871 O O . ARG A 1 111 ? 10.057 -7.767 -21.525 1.00 96.00 111 ARG A O 1
ATOM 878 N N . ALA A 1 112 ? 9.755 -6.010 -22.898 1.00 95.81 112 ALA A N 1
ATOM 879 C CA . ALA A 1 112 ? 10.438 -5.053 -22.036 1.00 95.81 112 ALA A CA 1
ATOM 880 C C . ALA A 1 112 ? 9.715 -4.905 -20.689 1.00 95.81 112 ALA A C 1
ATOM 882 O O . ALA A 1 112 ? 10.367 -4.935 -19.655 1.00 95.81 112 ALA A O 1
ATOM 883 N N . ARG A 1 113 ? 8.374 -4.847 -20.680 1.00 96.00 113 ARG A N 1
ATOM 884 C CA . ARG A 1 113 ? 7.590 -4.864 -19.432 1.00 96.00 113 ARG A CA 1
ATOM 885 C C . ARG A 1 113 ? 7.817 -6.147 -18.633 1.00 96.00 113 ARG A C 1
ATOM 887 O O . ARG A 1 113 ? 7.997 -6.076 -17.428 1.00 96.00 113 ARG A O 1
ATOM 894 N N . ALA A 1 114 ? 7.866 -7.302 -19.298 1.00 97.06 114 ALA A N 1
ATOM 895 C CA . ALA A 1 114 ? 8.144 -8.571 -18.627 1.00 97.06 114 ALA A CA 1
ATOM 896 C C . ALA A 1 114 ? 9.564 -8.631 -18.032 1.00 97.06 114 ALA A C 1
ATOM 898 O O . ALA A 1 114 ? 9.758 -9.225 -16.976 1.00 97.06 114 ALA A O 1
ATOM 899 N N . ASP A 1 115 ? 10.553 -8.014 -18.686 1.00 97.94 115 ASP A N 1
ATOM 900 C CA . ASP A 1 115 ? 11.914 -7.917 -18.149 1.00 97.94 115 ASP A CA 1
ATOM 901 C C . ASP A 1 115 ? 11.980 -6.982 -16.922 1.00 97.94 115 ASP A C 1
ATOM 903 O O . ASP A 1 115 ? 12.840 -7.180 -16.068 1.00 97.94 115 ASP A O 1
ATOM 907 N N . LEU A 1 116 ? 11.055 -6.018 -16.798 1.00 97.38 116 LEU A N 1
ATOM 908 C CA . LEU A 1 116 ? 10.924 -5.114 -15.645 1.00 97.38 116 LEU A CA 1
ATOM 909 C C . LEU A 1 116 ? 10.189 -5.726 -14.439 1.00 97.38 116 LEU A C 1
ATOM 911 O O . LEU A 1 116 ? 10.105 -5.065 -13.405 1.00 97.38 116 LEU A O 1
ATOM 915 N N . GLU A 1 117 ? 9.701 -6.969 -14.518 1.00 97.19 117 GLU A N 1
ATOM 916 C CA . GLU A 1 117 ? 8.974 -7.618 -13.412 1.00 97.19 117 GLU A CA 1
ATOM 917 C C . GLU A 1 117 ? 9.733 -7.590 -12.069 1.00 97.19 117 GLU A C 1
ATOM 919 O O . GLU A 1 117 ? 9.124 -7.241 -11.060 1.00 97.19 117 GLU A O 1
ATOM 924 N N . PRO A 1 118 ? 11.061 -7.828 -12.004 1.00 97.12 118 PRO A N 1
ATOM 925 C CA . PRO A 1 118 ? 11.792 -7.718 -10.739 1.00 97.12 118 PRO A CA 1
ATOM 926 C C . PRO A 1 118 ? 11.750 -6.309 -10.128 1.00 97.12 118 PRO A C 1
ATOM 928 O O . PRO A 1 118 ? 11.730 -6.161 -8.908 1.00 97.12 118 PRO A O 1
ATOM 931 N N . ALA A 1 119 ? 11.739 -5.263 -10.962 1.00 96.62 119 ALA A N 1
ATOM 932 C CA . ALA A 1 119 ? 11.583 -3.891 -10.489 1.00 96.62 119 ALA A CA 1
ATOM 933 C C . ALA A 1 119 ? 10.141 -3.622 -10.036 1.00 96.62 119 ALA A C 1
ATOM 935 O O . ALA A 1 119 ? 9.946 -2.958 -9.020 1.00 96.62 119 ALA A O 1
ATOM 936 N N . ALA A 1 120 ? 9.149 -4.190 -10.730 1.00 97.25 120 ALA A N 1
ATOM 937 C CA . ALA A 1 120 ? 7.742 -4.111 -10.347 1.00 97.25 120 ALA A CA 1
ATOM 938 C C . ALA A 1 120 ? 7.478 -4.748 -8.972 1.00 97.25 120 ALA A C 1
ATOM 940 O O . ALA A 1 120 ? 6.755 -4.170 -8.163 1.00 97.25 120 ALA A O 1
ATOM 941 N N . GLU A 1 121 ? 8.092 -5.900 -8.678 1.00 97.06 121 GLU A N 1
ATOM 942 C CA . GLU A 1 121 ? 7.965 -6.585 -7.382 1.00 97.06 121 GLU A CA 1
ATOM 943 C C . GLU A 1 121 ? 8.452 -5.711 -6.216 1.00 97.06 121 GLU A C 1
ATOM 945 O O . GLU A 1 121 ? 7.782 -5.618 -5.186 1.00 97.06 121 GLU A O 1
ATOM 950 N N . ILE A 1 122 ? 9.595 -5.035 -6.379 1.00 97.38 122 ILE A N 1
ATOM 951 C CA . ILE A 1 122 ? 10.140 -4.138 -5.350 1.00 97.38 122 ILE A CA 1
ATOM 952 C C . ILE A 1 122 ? 9.310 -2.852 -5.264 1.00 97.38 122 ILE A C 1
ATOM 954 O O . ILE A 1 122 ? 8.917 -2.453 -4.169 1.00 97.38 122 ILE A O 1
ATOM 958 N N . ALA A 1 123 ? 8.994 -2.224 -6.400 1.00 97.06 123 ALA A N 1
ATOM 959 C CA . ALA A 1 123 ? 8.174 -1.012 -6.453 1.00 97.06 123 ALA A CA 1
ATOM 960 C C . ALA A 1 123 ? 6.789 -1.224 -5.809 1.00 97.06 123 ALA A C 1
ATOM 962 O O . ALA A 1 123 ? 6.272 -0.358 -5.095 1.00 97.06 123 ALA A O 1
ATOM 963 N N . GLY A 1 124 ? 6.213 -2.414 -6.004 1.00 97.44 124 GLY A N 1
ATOM 964 C CA . GLY A 1 124 ? 4.925 -2.822 -5.453 1.00 97.44 124 GLY A CA 1
ATOM 965 C C . GLY A 1 124 ? 4.865 -2.807 -3.925 1.00 97.44 124 GLY A C 1
ATOM 966 O O . GLY A 1 124 ? 3.785 -2.587 -3.372 1.00 97.44 124 GLY A O 1
ATOM 967 N N . LEU A 1 125 ? 6.003 -2.933 -3.230 1.00 98.31 125 LEU A N 1
ATOM 968 C CA . LEU A 1 125 ? 6.063 -2.920 -1.764 1.00 98.31 125 LEU A CA 1
ATOM 969 C C . LEU A 1 125 ? 5.467 -1.645 -1.156 1.00 98.31 125 LEU A C 1
ATOM 971 O O . LEU A 1 125 ? 4.800 -1.709 -0.121 1.00 98.31 125 LEU A O 1
ATOM 975 N N . LEU A 1 126 ? 5.654 -0.483 -1.794 1.00 98.00 126 LEU A N 1
ATOM 976 C CA . LEU A 1 126 ? 5.087 0.780 -1.304 1.00 98.00 126 LEU A CA 1
ATOM 977 C C . LEU A 1 126 ? 3.554 0.775 -1.362 1.00 98.00 126 LEU A C 1
ATOM 979 O O . LEU A 1 126 ? 2.893 1.252 -0.432 1.00 98.00 126 LEU A O 1
ATOM 983 N N . GLY A 1 127 ? 2.990 0.202 -2.429 1.00 97.56 127 GLY A N 1
ATOM 984 C CA . GLY A 1 127 ? 1.551 -0.005 -2.581 1.00 97.56 127 GLY A CA 1
ATOM 985 C C . GLY A 1 127 ? 1.015 -1.012 -1.566 1.00 97.56 127 GLY A C 1
ATOM 986 O O . GLY A 1 127 ? 0.069 -0.710 -0.836 1.00 97.56 127 GLY A O 1
ATOM 987 N N . GLU A 1 128 ? 1.679 -2.163 -1.433 1.00 98.38 128 GLU A N 1
ATOM 988 C CA . GLU A 1 128 ? 1.338 -3.185 -0.438 1.00 98.38 128 GLU A CA 1
ATOM 989 C C . GLU A 1 128 ? 1.338 -2.612 0.987 1.00 98.38 128 GLU A C 1
ATOM 991 O O . GLU A 1 128 ? 0.424 -2.883 1.771 1.00 98.38 128 GLU A O 1
ATOM 996 N N . ARG A 1 129 ? 2.314 -1.756 1.318 1.00 98.50 129 ARG A N 1
ATOM 997 C CA . ARG A 1 129 ? 2.418 -1.081 2.619 1.00 98.50 129 ARG A CA 1
ATOM 998 C C . ARG A 1 129 ? 1.241 -0.150 2.856 1.00 98.50 129 ARG A C 1
ATOM 1000 O O . ARG A 1 129 ? 0.670 -0.141 3.950 1.00 98.50 129 ARG A O 1
ATOM 1007 N N . ALA A 1 130 ? 0.888 0.651 1.852 1.00 98.31 130 ALA A N 1
ATOM 1008 C CA . ALA A 1 130 ? -0.243 1.566 1.929 1.00 98.31 130 ALA A CA 1
ATOM 1009 C C . ALA A 1 130 ? -1.560 0.804 2.146 1.00 98.31 130 ALA A C 1
ATOM 1011 O O . ALA A 1 130 ? -2.340 1.165 3.035 1.00 98.31 130 ALA A O 1
ATOM 1012 N N . ASP A 1 131 ? -1.767 -0.288 1.410 1.00 98.44 131 ASP A N 1
ATOM 1013 C CA . ASP A 1 131 ? -2.949 -1.142 1.516 1.00 98.44 131 ASP A CA 1
ATOM 1014 C C . ASP A 1 131 ? -3.020 -1.873 2.861 1.00 98.44 131 ASP A C 1
ATOM 1016 O O . ASP A 1 131 ? -4.072 -1.888 3.514 1.00 98.44 131 ASP A O 1
ATOM 1020 N N . ALA A 1 132 ? -1.904 -2.444 3.322 1.00 98.44 132 ALA A N 1
ATOM 1021 C CA . ALA A 1 132 ? -1.815 -3.102 4.622 1.00 98.44 132 ALA A CA 1
ATOM 1022 C C . ALA A 1 132 ? -2.101 -2.116 5.764 1.00 98.44 132 ALA A C 1
ATOM 1024 O O . ALA A 1 132 ? -2.906 -2.410 6.650 1.00 98.44 132 ALA A O 1
ATOM 1025 N N . LEU A 1 133 ? -1.539 -0.904 5.704 1.00 98.38 133 LEU A N 1
ATOM 1026 C CA . LEU A 1 133 ? -1.801 0.154 6.679 1.00 98.38 133 LEU A CA 1
ATOM 1027 C C . LEU A 1 133 ? -3.267 0.609 6.659 1.00 98.38 133 LEU A C 1
ATOM 1029 O O . LEU A 1 133 ? -3.862 0.849 7.716 1.00 98.38 133 LEU A O 1
ATOM 1033 N N . ALA A 1 134 ? -3.867 0.746 5.475 1.00 98.44 134 ALA A N 1
ATOM 1034 C CA . ALA A 1 134 ? -5.275 1.099 5.336 1.00 98.44 134 ALA A CA 1
ATOM 1035 C C . ALA A 1 134 ? -6.180 0.030 5.968 1.00 98.44 134 ALA A C 1
ATOM 1037 O O . ALA A 1 134 ? -7.079 0.372 6.747 1.00 98.44 134 ALA A O 1
ATOM 1038 N N . ARG A 1 135 ? -5.888 -1.251 5.705 1.00 98.06 135 ARG A N 1
ATOM 1039 C CA . ARG A 1 135 ? -6.583 -2.407 6.286 1.00 98.06 135 ARG A CA 1
ATOM 1040 C C . ARG A 1 135 ? -6.431 -2.452 7.802 1.00 98.06 135 ARG A C 1
ATOM 1042 O O . ARG A 1 135 ? -7.441 -2.507 8.498 1.00 98.06 135 ARG A O 1
ATOM 1049 N N . TYR A 1 136 ? -5.209 -2.340 8.319 1.00 98.06 136 TYR A N 1
ATOM 1050 C CA . TYR A 1 136 ? -4.937 -2.272 9.757 1.00 98.06 136 TYR A CA 1
ATOM 1051 C C . TYR A 1 136 ? -5.757 -1.168 10.431 1.00 98.06 136 TYR A C 1
ATOM 1053 O O . TYR A 1 136 ? -6.473 -1.407 11.403 1.00 98.06 136 TYR A O 1
ATOM 1061 N N . ARG A 1 137 ? -5.735 0.049 9.871 1.00 98.25 137 ARG A N 1
ATOM 1062 C CA . ARG A 1 137 ? -6.507 1.183 10.401 1.00 98.25 137 ARG A CA 1
ATOM 1063 C C . ARG A 1 137 ? -8.012 0.934 10.359 1.00 98.25 137 ARG A C 1
ATOM 1065 O O . ARG A 1 137 ? -8.722 1.410 11.242 1.00 98.25 137 ARG A O 1
ATOM 1072 N N . GLN A 1 138 ? -8.514 0.256 9.330 1.00 97.94 138 GLN A N 1
ATOM 1073 C CA . GLN A 1 138 ? -9.925 -0.107 9.241 1.00 97.94 138 GLN A CA 1
ATOM 1074 C C . GLN A 1 138 ? -10.310 -1.109 10.326 1.00 97.94 138 GLN A C 1
ATOM 1076 O O . GLN A 1 138 ? -11.216 -0.814 11.104 1.00 97.94 138 GLN A O 1
ATOM 1081 N N . VAL A 1 139 ? -9.598 -2.232 10.405 1.00 97.56 139 VAL A N 1
ATOM 1082 C CA . VAL A 1 139 ? -9.874 -3.291 11.380 1.00 97.56 139 VAL A CA 1
ATOM 1083 C C . VAL A 1 139 ? -9.757 -2.751 12.797 1.00 97.56 139 VAL A C 1
ATOM 1085 O O . VAL A 1 139 ? -10.646 -2.974 13.608 1.00 97.56 139 VAL A O 1
ATOM 1088 N N . ARG A 1 140 ? -8.738 -1.936 13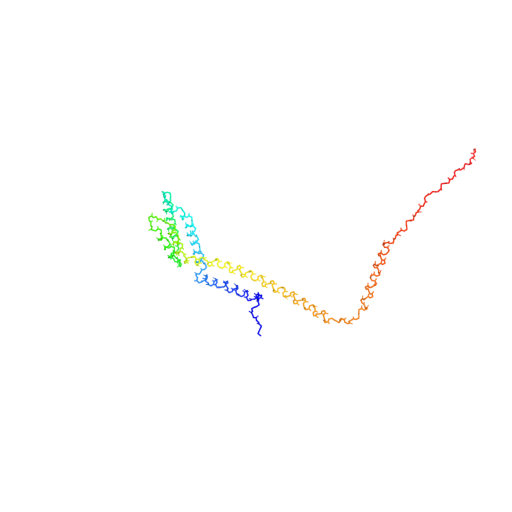.085 1.00 97.50 140 ARG A N 1
ATOM 1089 C CA . ARG A 1 140 ? -8.597 -1.284 14.388 1.00 97.50 140 ARG A CA 1
ATOM 1090 C C . ARG A 1 140 ? -9.840 -0.477 14.772 1.00 97.50 140 ARG A C 1
ATOM 1092 O O . ARG A 1 140 ? -10.317 -0.608 15.894 1.00 97.50 140 ARG A O 1
ATOM 1099 N N . ARG A 1 141 ? -10.391 0.326 13.854 1.00 97.75 141 ARG A N 1
ATOM 1100 C CA . ARG A 1 141 ? -11.625 1.093 14.116 1.00 97.75 141 ARG A CA 1
ATOM 1101 C C . ARG A 1 141 ? -12.830 0.185 14.349 1.00 97.75 141 ARG A C 1
ATOM 1103 O O . ARG A 1 141 ? -13.692 0.521 15.150 1.00 97.75 141 ARG A O 1
ATOM 1110 N N . GLU A 1 142 ? -12.931 -0.922 13.623 1.00 96.19 142 GLU A N 1
ATOM 1111 C CA . GLU A 1 142 ? -14.006 -1.905 13.807 1.00 96.19 142 GLU A CA 1
ATOM 1112 C C . GLU A 1 142 ? -13.891 -2.600 15.170 1.00 96.19 142 GLU A C 1
ATOM 1114 O O . GL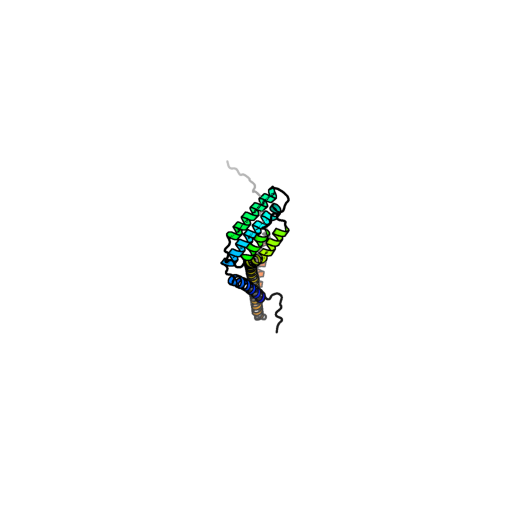U A 1 142 ? -14.881 -2.688 15.892 1.00 96.19 142 GLU A O 1
ATOM 1119 N N . THR A 1 143 ? -12.678 -2.981 15.573 1.00 96.06 143 THR A N 1
ATOM 1120 C CA . THR A 1 143 ? -12.385 -3.544 16.895 1.00 96.06 143 THR A CA 1
ATOM 1121 C C . THR A 1 143 ? -12.687 -2.557 18.020 1.00 96.06 143 THR A C 1
ATOM 1123 O O . THR A 1 143 ? -13.335 -2.929 18.992 1.00 96.06 143 THR A O 1
ATOM 1126 N N . GLU A 1 144 ? -12.287 -1.288 17.889 1.00 96.31 144 GLU A N 1
ATOM 1127 C CA . GLU A 1 144 ? -12.602 -0.239 18.873 1.00 96.31 144 GLU A CA 1
ATOM 1128 C C . GLU A 1 144 ? -14.120 -0.058 19.051 1.00 96.31 144 GLU A C 1
ATOM 1130 O O . GLU A 1 144 ? -14.593 0.077 20.180 1.00 96.31 144 GLU A O 1
ATOM 1135 N N . ARG A 1 145 ? -14.897 -0.111 17.960 1.00 96.31 145 ARG A N 1
ATOM 1136 C CA . ARG A 1 145 ? -16.369 -0.064 18.030 1.00 96.31 145 ARG A CA 1
ATOM 1137 C C . ARG A 1 145 ? -16.947 -1.286 18.731 1.00 96.31 145 ARG A C 1
ATOM 1139 O O . ARG A 1 145 ? -17.765 -1.119 19.625 1.00 96.31 145 ARG A O 1
ATOM 1146 N N . ALA A 1 146 ? -16.488 -2.484 18.375 1.00 94.94 146 ALA A N 1
ATOM 1147 C CA . ALA A 1 146 ? -16.953 -3.719 19.003 1.00 94.94 146 ALA A CA 1
ATOM 1148 C C . ALA A 1 146 ? -16.678 -3.729 20.518 1.00 94.94 146 ALA A C 1
ATOM 1150 O O . ALA A 1 146 ? -17.524 -4.145 21.303 1.00 94.94 146 ALA A O 1
ATOM 1151 N N . VAL A 1 147 ? -15.516 -3.221 20.944 1.00 95.81 147 VAL A N 1
ATOM 1152 C CA . VAL A 1 147 ? -15.181 -3.076 22.369 1.00 95.81 147 VAL A CA 1
ATOM 1153 C C . VAL A 1 147 ? -16.128 -2.100 23.069 1.00 95.81 147 VAL A C 1
ATOM 1155 O O . VAL A 1 147 ? -16.579 -2.392 24.174 1.00 95.81 147 VAL A O 1
ATOM 1158 N N . ALA A 1 148 ? -16.444 -0.963 22.445 1.00 96.06 148 ALA A N 1
ATOM 1159 C CA . ALA A 1 148 ? -17.381 0.007 23.010 1.00 96.06 148 ALA A CA 1
ATOM 1160 C C . ALA A 1 148 ? -18.803 -0.570 23.135 1.00 96.06 148 ALA A C 1
ATOM 1162 O O . ALA A 1 148 ? -19.409 -0.464 24.195 1.00 96.06 148 ALA A O 1
ATOM 1163 N N . GLU A 1 149 ? -19.297 -1.248 22.096 1.00 95.81 149 GLU A N 1
ATOM 1164 C CA . GLU A 1 149 ? -20.610 -1.907 22.104 1.00 95.81 149 GLU A CA 1
ATOM 1165 C C . GLU A 1 149 ? -20.707 -2.979 23.201 1.00 95.81 149 GLU A C 1
ATOM 1167 O O . GLU A 1 149 ? -21.697 -3.037 23.931 1.00 95.81 149 GLU A O 1
ATOM 1172 N N . LEU A 1 150 ? -19.659 -3.792 23.372 1.00 96.38 150 LEU A N 1
ATOM 1173 C CA . LEU A 1 150 ? -19.593 -4.783 24.449 1.00 96.38 150 LEU A CA 1
ATOM 1174 C C . LEU A 1 150 ? -19.559 -4.133 25.836 1.00 96.38 150 LEU A C 1
ATOM 1176 O O . LEU A 1 150 ? -20.189 -4.642 26.761 1.00 96.38 150 LEU A O 1
ATOM 1180 N N . ALA A 1 151 ? -18.844 -3.019 25.999 1.00 96.81 151 ALA A N 1
ATOM 1181 C CA . ALA A 1 151 ? -18.814 -2.287 27.262 1.00 96.81 151 ALA A CA 1
ATOM 1182 C C . ALA A 1 151 ? -20.197 -1.714 27.619 1.00 96.81 151 ALA A C 1
ATOM 1184 O O . ALA A 1 151 ? -20.627 -1.831 28.768 1.00 96.81 151 ALA A O 1
ATOM 1185 N N . ASP A 1 152 ? -20.914 -1.163 26.637 1.00 97.50 152 ASP A N 1
ATOM 1186 C CA . ASP A 1 152 ? -22.284 -0.674 26.813 1.00 97.50 152 ASP A CA 1
ATOM 1187 C C . ASP A 1 152 ? -23.249 -1.815 27.175 1.00 97.50 152 ASP A C 1
ATOM 1189 O O . ASP A 1 152 ? -24.093 -1.664 28.063 1.00 97.50 152 ASP A O 1
ATOM 1193 N N . GLU A 1 153 ? -23.110 -2.985 26.540 1.00 97.38 153 GLU A N 1
ATOM 1194 C CA . GLU A 1 153 ? -23.909 -4.162 26.883 1.00 97.38 153 GLU A CA 1
ATOM 1195 C C . GLU A 1 153 ? -23.620 -4.646 28.308 1.00 97.38 153 GLU A C 1
ATOM 1197 O O . GLU A 1 153 ? -24.560 -4.918 29.060 1.00 97.38 153 GLU A O 1
ATOM 1202 N N . ILE A 1 154 ? -22.346 -4.718 28.708 1.00 98.19 154 ILE A N 1
ATOM 1203 C CA . ILE A 1 154 ? -21.953 -5.072 30.077 1.00 98.19 154 ILE A CA 1
ATOM 1204 C C . ILE A 1 154 ? -22.601 -4.106 31.071 1.00 98.19 154 ILE A C 1
ATOM 1206 O O . ILE A 1 154 ? -23.286 -4.565 31.982 1.00 98.19 154 ILE A O 1
ATOM 1210 N N . ALA A 1 155 ? -22.487 -2.794 30.855 1.00 97.00 155 ALA A N 1
ATOM 1211 C CA . ALA A 1 155 ? -23.079 -1.791 31.739 1.00 97.00 155 ALA A CA 1
ATOM 1212 C C . ALA A 1 155 ? -24.612 -1.922 31.830 1.00 97.00 155 ALA A C 1
ATOM 1214 O O . ALA A 1 155 ? -25.194 -1.827 32.915 1.00 97.00 155 ALA A O 1
ATOM 1215 N N . ALA A 1 156 ? -25.290 -2.193 30.709 1.00 96.31 156 ALA A N 1
ATOM 1216 C CA . ALA A 1 156 ? -26.730 -2.438 30.699 1.00 96.31 156 ALA A CA 1
ATOM 1217 C C . ALA A 1 156 ? -27.105 -3.705 31.489 1.00 96.31 156 ALA A C 1
ATOM 1219 O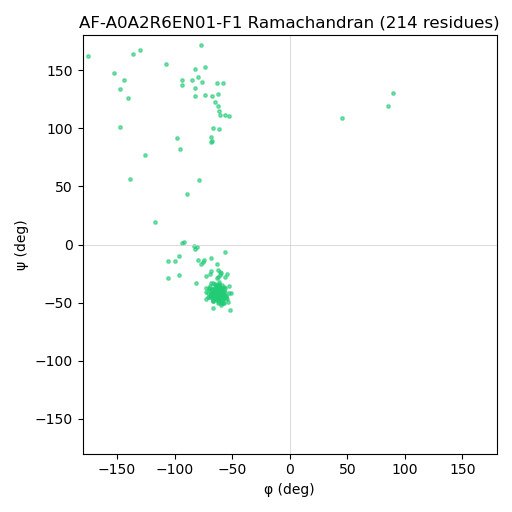 O . ALA A 1 156 ? -28.091 -3.704 32.229 1.00 96.31 156 ALA A O 1
ATOM 1220 N N . ARG A 1 157 ? -26.321 -4.784 31.366 1.00 97.00 157 ARG A N 1
ATOM 1221 C CA . ARG A 1 157 ? -26.535 -6.033 32.117 1.00 97.00 157 ARG A CA 1
ATOM 1222 C C . ARG A 1 157 ? -26.258 -5.854 33.604 1.00 97.00 157 ARG A C 1
ATOM 1224 O O . ARG A 1 157 ? -27.060 -6.316 34.408 1.00 97.00 157 ARG A O 1
ATOM 1231 N N . GLU A 1 158 ? -25.190 -5.159 33.972 1.00 95.62 158 GLU A N 1
ATOM 1232 C CA . GLU A 1 158 ? -24.881 -4.815 35.363 1.00 95.62 158 GLU A CA 1
ATOM 1233 C C . GLU A 1 158 ? -26.015 -3.996 35.989 1.00 95.62 158 GLU A C 1
ATOM 1235 O O . GLU A 1 158 ? -26.464 -4.309 37.091 1.00 95.62 158 GLU A O 1
ATOM 1240 N N . ARG A 1 159 ? -26.574 -3.028 35.251 1.00 92.69 159 ARG A N 1
ATOM 1241 C CA . ARG A 1 159 ? -27.741 -2.259 35.701 1.00 92.69 159 ARG A CA 1
ATOM 1242 C C . ARG A 1 159 ? -28.989 -3.124 35.893 1.00 92.69 159 ARG A C 1
ATOM 1244 O O . ARG A 1 159 ? -29.762 -2.887 36.819 1.00 92.69 159 ARG A O 1
ATOM 1251 N N . LEU A 1 160 ? -29.214 -4.106 35.019 1.00 93.62 160 LEU A N 1
ATOM 1252 C CA . LEU A 1 160 ? -30.317 -5.061 35.169 1.00 93.62 160 LEU A CA 1
ATOM 1253 C C . LEU A 1 160 ? -30.131 -5.959 36.395 1.00 93.62 160 LEU A C 1
ATOM 1255 O O . LEU A 1 160 ? -31.112 -6.234 37.082 1.00 93.62 160 LEU A O 1
ATOM 1259 N N . VAL A 1 161 ? -28.900 -6.392 36.679 1.00 93.12 161 VAL A N 1
ATOM 1260 C CA . VAL A 1 161 ? -28.577 -7.155 37.892 1.00 93.12 161 VAL A CA 1
ATOM 1261 C C . VAL A 1 161 ? -28.839 -6.308 39.137 1.00 93.12 161 VAL A C 1
ATOM 1263 O O . VAL A 1 161 ? -29.564 -6.759 40.014 1.00 93.12 161 VAL A O 1
ATOM 1266 N N . GLU A 1 162 ? -28.361 -5.061 39.173 1.00 88.44 162 GLU A N 1
ATOM 1267 C CA . GLU A 1 162 ? -28.621 -4.119 40.274 1.00 88.44 162 GLU A CA 1
ATOM 1268 C C . GLU A 1 162 ? -30.128 -3.923 40.518 1.00 88.44 162 GLU A C 1
ATOM 1270 O O . GLU A 1 162 ? -30.592 -3.954 41.655 1.00 88.44 162 GLU A O 1
ATOM 1275 N N . LEU A 1 163 ? -30.918 -3.755 39.450 1.00 86.62 163 LEU A N 1
ATOM 1276 C CA . LEU A 1 163 ? -32.371 -3.614 39.565 1.00 86.62 163 LEU A CA 1
ATOM 1277 C C . LEU A 1 163 ? -33.055 -4.913 40.018 1.00 86.62 163 LEU A C 1
ATOM 1279 O O . LEU A 1 163 ? -34.068 -4.853 40.706 1.00 86.62 163 LEU A O 1
ATOM 1283 N N . GLY A 1 164 ? -32.525 -6.075 39.633 1.00 82.00 164 GLY A N 1
ATOM 1284 C CA . GLY A 1 164 ? -33.024 -7.378 40.076 1.00 82.00 164 GLY A CA 1
ATOM 1285 C C . GLY A 1 164 ? -32.688 -7.698 41.535 1.00 82.00 164 GLY A C 1
ATOM 1286 O O . GLY A 1 164 ? -33.427 -8.441 42.174 1.00 82.00 164 GLY A O 1
ATOM 1287 N N . GLU A 1 165 ? -31.602 -7.133 42.066 1.00 80.06 165 GLU A N 1
ATOM 1288 C CA . GLU A 1 165 ? -31.246 -7.191 43.490 1.00 80.06 165 GLU A CA 1
ATOM 1289 C C . GLU A 1 165 ? -32.021 -6.175 44.342 1.00 80.06 165 GLU A C 1
ATOM 1291 O O . GLU A 1 165 ? -32.026 -6.280 45.571 1.00 80.06 165 GLU A O 1
ATOM 1296 N N . ALA A 1 166 ? -32.692 -5.201 43.718 1.00 78.25 166 ALA A N 1
ATOM 1297 C CA . ALA A 1 166 ? -33.599 -4.319 44.433 1.00 78.25 166 ALA A CA 1
ATOM 1298 C C . ALA A 1 166 ? -34.758 -5.134 45.026 1.00 78.25 166 ALA A C 1
ATOM 1300 O O . ALA A 1 166 ? -35.304 -6.026 44.379 1.00 78.25 166 ALA A O 1
ATOM 1301 N N . ASP A 1 167 ? -35.146 -4.811 46.260 1.00 71.62 167 ASP A N 1
ATOM 1302 C CA . ASP A 1 167 ? -36.280 -5.443 46.934 1.00 71.62 167 ASP A CA 1
ATOM 1303 C C . ASP A 1 167 ? -37.589 -5.058 46.221 1.00 71.62 167 ASP A C 1
ATOM 1305 O O . ASP A 1 167 ? -38.215 -4.041 46.525 1.00 71.62 167 ASP A O 1
ATOM 1309 N N . LEU A 1 168 ? -37.975 -5.851 45.218 1.00 68.12 168 LEU A N 1
ATOM 1310 C CA . LEU A 1 168 ? -39.211 -5.669 44.453 1.00 68.12 168 LEU A CA 1
ATOM 1311 C C . LEU A 1 168 ? -40.468 -5.947 45.295 1.00 68.12 168 LEU A C 1
ATOM 1313 O O . LEU A 1 168 ? -41.568 -5.604 44.862 1.00 68.12 168 LEU A O 1
ATOM 1317 N N . ASP A 1 169 ? -40.305 -6.524 46.489 1.00 69.94 169 ASP A N 1
ATOM 1318 C CA . ASP A 1 169 ? -41.365 -6.736 47.475 1.00 69.94 169 ASP A CA 1
ATOM 1319 C C . ASP A 1 169 ? -41.472 -5.563 48.473 1.00 69.94 169 ASP A C 1
ATOM 1321 O O . ASP A 1 169 ? -42.322 -5.577 49.373 1.00 69.94 169 ASP A O 1
ATOM 1325 N N . ALA A 1 170 ? -40.651 -4.515 48.311 1.00 73.44 170 ALA A N 1
ATOM 1326 C CA . ALA A 1 170 ? -40.714 -3.324 49.143 1.00 73.44 170 ALA A CA 1
ATOM 1327 C C . ALA A 1 170 ? -42.113 -2.663 49.072 1.00 73.44 170 ALA A C 1
ATOM 1329 O O . ALA A 1 170 ? -42.700 -2.544 47.990 1.00 73.44 170 ALA A O 1
ATOM 1330 N N . PRO A 1 171 ? -42.667 -2.173 50.200 1.00 74.81 171 PRO A N 1
ATOM 1331 C CA . PRO A 1 171 ? -44.017 -1.615 50.234 1.00 74.81 171 PRO A CA 1
ATOM 1332 C C . PRO A 1 171 ? -44.194 -0.399 49.309 1.00 74.81 171 PRO A C 1
ATOM 1334 O O . PRO A 1 171 ? -43.699 0.696 49.585 1.00 74.81 171 PRO A O 1
ATOM 1337 N N . VAL A 1 172 ? -44.977 -0.570 48.241 1.00 77.31 172 VAL A N 1
ATOM 1338 C CA . VAL A 1 172 ? -45.268 0.480 47.243 1.00 77.31 172 VAL A CA 1
ATOM 1339 C C . VAL A 1 172 ? -46.239 1.555 47.738 1.00 77.31 172 VAL A C 1
ATOM 1341 O O . VAL A 1 172 ? -46.350 2.612 47.117 1.00 77.31 172 VAL A O 1
ATOM 1344 N N . GLU A 1 173 ? -46.925 1.318 48.859 1.00 73.38 173 GLU A N 1
ATOM 1345 C CA . GLU A 1 173 ? -47.929 2.242 49.409 1.00 73.38 173 GLU A CA 1
ATOM 1346 C C . GLU A 1 173 ? -47.333 3.622 49.722 1.00 73.38 173 GLU A C 1
ATOM 1348 O O . GLU A 1 173 ? -47.961 4.641 49.454 1.00 73.38 173 GLU A O 1
ATOM 1353 N N . THR A 1 174 ? -46.069 3.667 50.163 1.00 75.88 174 THR A N 1
ATOM 1354 C CA . THR A 1 174 ? -45.337 4.917 50.444 1.00 75.88 174 THR A CA 1
ATOM 1355 C C . THR A 1 174 ? -45.161 5.805 49.202 1.00 75.88 174 THR A C 1
ATOM 1357 O O . THR A 1 174 ? -44.930 7.004 49.327 1.00 75.88 174 THR A O 1
ATOM 1360 N N . ILE A 1 175 ? -45.244 5.228 47.997 1.00 80.56 175 ILE A N 1
ATOM 1361 C CA . ILE A 1 175 ? -45.056 5.928 46.715 1.00 80.56 175 ILE A CA 1
ATOM 1362 C C . ILE A 1 175 ? -46.396 6.141 45.996 1.00 80.56 175 ILE A C 1
ATOM 1364 O O . ILE A 1 175 ? -46.560 7.128 45.279 1.00 80.56 175 ILE A O 1
ATOM 1368 N N . ARG A 1 176 ? -47.375 5.253 46.210 1.00 84.12 176 ARG A N 1
ATOM 1369 C CA . ARG A 1 176 ? -48.710 5.346 45.605 1.00 84.12 176 ARG A CA 1
ATOM 1370 C C . ARG A 1 176 ? -49.459 6.599 46.052 1.00 84.12 176 ARG A C 1
ATOM 1372 O O . ARG A 1 176 ? -49.948 7.338 45.205 1.00 84.12 176 ARG A O 1
ATOM 1379 N N . GLU A 1 177 ? -49.483 6.868 47.353 1.00 83.44 177 GLU A N 1
ATOM 1380 C CA . GLU A 1 177 ? -50.258 7.973 47.928 1.00 83.44 177 GLU A CA 1
ATOM 1381 C C . GLU A 1 177 ? -49.787 9.363 47.424 1.00 83.44 177 GLU A C 1
ATOM 1383 O O . GLU A 1 177 ? -50.629 10.165 47.004 1.00 83.44 177 GLU A O 1
ATOM 1388 N N . PRO A 1 178 ? -48.469 9.658 47.318 1.00 90.44 178 PRO A N 1
ATOM 1389 C CA . PRO A 1 178 ? -47.997 10.878 46.655 1.00 90.44 178 PRO A CA 1
ATOM 1390 C C . PRO A 1 178 ? -48.384 10.996 45.172 1.00 90.44 178 PRO A C 1
ATOM 1392 O O . PRO A 1 178 ? -48.662 12.101 44.703 1.00 90.44 178 PRO A O 1
ATOM 1395 N N . ILE A 1 179 ? -48.390 9.888 44.423 1.00 89.12 179 ILE A N 1
ATOM 1396 C CA . ILE A 1 179 ? -48.740 9.882 42.992 1.00 89.12 179 ILE A CA 1
ATOM 1397 C C . ILE A 1 179 ? -50.234 10.143 42.802 1.00 89.12 179 ILE A C 1
ATOM 1399 O O . ILE A 1 179 ? -50.607 10.956 41.959 1.00 89.12 179 ILE A O 1
ATOM 1403 N N . GLU A 1 180 ? -51.081 9.481 43.585 1.00 90.06 180 GLU A N 1
ATOM 1404 C CA . GLU A 1 180 ? -52.530 9.692 43.562 1.00 90.06 180 GLU A CA 1
ATOM 1405 C C . GLU A 1 180 ? -52.868 11.137 43.927 1.00 90.06 180 GLU A C 1
ATOM 1407 O O . GLU A 1 180 ? -53.575 11.797 43.172 1.00 90.06 180 GLU A O 1
ATOM 1412 N N . THR A 1 181 ? -52.238 11.681 44.973 1.00 92.62 181 THR A N 1
ATOM 1413 C CA . THR A 1 181 ? -52.393 13.095 45.356 1.00 92.62 181 THR A CA 1
ATOM 1414 C C . THR A 1 181 ? -52.022 14.047 44.212 1.00 92.62 181 THR A C 1
ATOM 1416 O O . THR A 1 181 ? -52.710 15.037 43.965 1.00 92.62 181 THR A O 1
ATOM 1419 N N . TYR A 1 182 ? -50.922 13.776 43.501 1.00 91.62 182 TYR A N 1
ATOM 1420 C CA . TYR A 1 182 ? -50.521 14.587 42.351 1.00 91.62 182 TYR A CA 1
ATOM 1421 C C . TYR A 1 182 ? -51.528 14.484 41.200 1.00 91.62 182 TYR A C 1
ATOM 1423 O O . TYR A 1 182 ? -51.906 15.506 40.627 1.00 91.62 182 TYR A O 1
ATOM 1431 N N . ASN A 1 183 ? -51.968 13.268 40.870 1.00 93.94 183 ASN A N 1
ATOM 1432 C CA . ASN A 1 183 ? -52.933 13.034 39.800 1.00 93.94 183 ASN A CA 1
ATOM 1433 C C . ASN A 1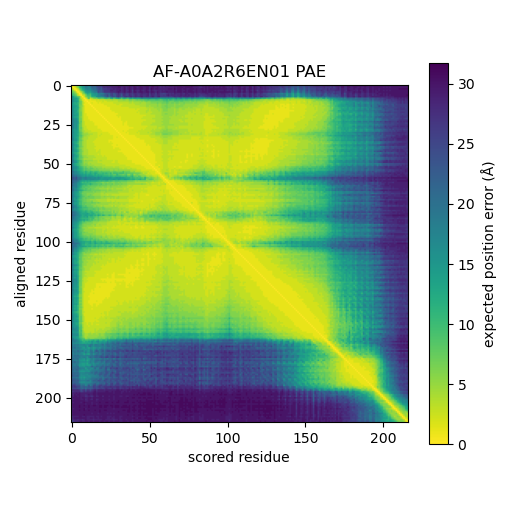 183 ? -54.264 13.730 40.098 1.00 93.94 183 ASN A C 1
ATOM 1435 O O . ASN A 1 183 ? -54.775 14.434 39.231 1.00 93.94 183 ASN A O 1
ATOM 1439 N N . GLU A 1 184 ? -54.767 13.618 41.328 1.00 94.25 184 GLU A N 1
ATOM 1440 C CA . GLU A 1 184 ? -55.963 14.329 41.788 1.00 94.25 184 GLU A CA 1
ATOM 1441 C C . GLU A 1 184 ? -55.797 15.847 41.650 1.00 94.25 184 GLU A C 1
ATOM 1443 O O . GLU A 1 184 ? -56.654 16.514 41.076 1.00 94.25 184 GLU A O 1
ATOM 1448 N N . ALA A 1 185 ? -54.659 16.407 42.075 1.00 94.44 185 ALA A N 1
ATOM 1449 C CA . ALA A 1 185 ? -54.400 17.841 41.940 1.00 94.44 185 ALA A CA 1
ATOM 1450 C C . ALA A 1 185 ? -54.359 18.311 40.472 1.00 94.44 185 ALA A C 1
ATOM 1452 O O . ALA A 1 185 ? -54.818 19.412 40.154 1.00 94.44 185 ALA A O 1
ATOM 1453 N N . VAL A 1 186 ? -53.810 17.495 39.565 1.00 94.50 186 VAL A N 1
ATOM 1454 C CA . VAL A 1 186 ? -53.802 17.782 38.122 1.00 94.50 186 VAL A CA 1
ATOM 1455 C C . VAL A 1 186 ? -55.213 17.704 37.546 1.00 94.50 186 VAL A C 1
ATOM 1457 O O . VAL A 1 186 ? -55.597 18.595 36.785 1.00 94.50 186 VAL A O 1
ATOM 1460 N N . GLU A 1 187 ? -55.987 16.679 37.906 1.00 92.50 187 GLU A N 1
ATOM 1461 C CA . GLU A 1 187 ? -57.378 16.517 37.477 1.00 92.50 187 GLU A CA 1
ATOM 1462 C C . GLU A 1 187 ? -58.252 17.682 37.949 1.00 92.50 187 GLU A C 1
ATOM 1464 O O . GLU A 1 187 ? -58.978 18.264 37.138 1.00 92.50 187 GLU A O 1
ATOM 1469 N N . ASP A 1 188 ? -58.116 18.095 39.208 1.00 92.69 188 ASP A N 1
ATOM 1470 C CA . ASP A 1 188 ? -58.824 19.241 39.778 1.00 92.69 188 ASP A CA 1
ATOM 1471 C C . ASP A 1 188 ? -58.462 20.546 39.064 1.00 92.69 188 ASP A C 1
ATOM 1473 O O . ASP A 1 188 ? -59.349 21.315 38.675 1.00 92.69 188 ASP A O 1
ATOM 1477 N N . ALA A 1 189 ? -57.172 20.784 38.810 1.00 92.19 189 ALA A N 1
ATOM 1478 C CA . ALA A 1 189 ? -56.722 21.954 38.061 1.00 92.19 189 ALA A CA 1
ATOM 1479 C C . ALA A 1 189 ? -57.281 21.962 36.626 1.00 92.19 189 ALA A C 1
ATOM 1481 O O . ALA A 1 189 ? -57.692 23.009 36.114 1.00 92.19 189 ALA A O 1
ATOM 1482 N N . PHE A 1 190 ? -57.344 20.797 35.974 1.00 89.75 190 PHE A N 1
ATOM 1483 C CA . PHE A 1 190 ? -57.921 20.659 34.636 1.00 89.75 190 PHE A CA 1
ATOM 1484 C C . PHE A 1 190 ? -59.443 20.844 34.634 1.00 89.75 190 PHE A C 1
ATOM 1486 O O . PHE A 1 190 ? -59.995 21.445 33.706 1.00 89.75 190 PHE A O 1
ATOM 1493 N N . ALA A 1 191 ? -60.133 20.350 35.661 1.00 88.44 191 ALA A N 1
ATOM 1494 C CA . ALA A 1 191 ? -61.569 20.517 35.842 1.00 88.44 191 ALA A CA 1
ATOM 1495 C C . ALA A 1 191 ? -61.936 21.980 36.134 1.00 88.44 191 ALA A C 1
ATOM 1497 O O . ALA A 1 191 ? -62.935 22.484 35.615 1.00 88.44 191 ALA A O 1
ATOM 1498 N N . GLU A 1 192 ? -61.117 22.690 36.912 1.00 87.94 192 GLU A N 1
ATOM 1499 C CA . GLU A 1 192 ? -61.265 24.125 37.146 1.00 87.94 192 GLU A CA 1
ATOM 1500 C C . GLU A 1 192 ? -60.998 24.936 35.874 1.00 87.94 192 GLU A C 1
ATOM 1502 O O . GLU A 1 192 ? -61.777 25.831 35.538 1.00 87.94 192 GLU A O 1
ATOM 1507 N N . PHE A 1 193 ? -59.948 24.599 35.123 1.00 86.00 193 PHE A N 1
ATOM 1508 C CA . PHE A 1 193 ? -59.654 25.241 33.844 1.00 86.00 193 PHE A CA 1
ATOM 1509 C C . PHE A 1 193 ? -60.801 25.074 32.833 1.00 86.00 193 PHE A C 1
ATOM 1511 O O . PHE A 1 193 ? -61.191 26.038 32.172 1.00 86.00 193 PHE A O 1
ATOM 1518 N N . ASN A 1 194 ? -61.377 23.871 32.743 1.00 81.62 194 ASN A N 1
ATOM 1519 C CA . ASN A 1 194 ? -62.487 23.560 31.837 1.00 81.62 194 ASN A CA 1
ATOM 1520 C C . ASN A 1 194 ? -63.866 23.950 32.381 1.00 81.62 194 ASN A C 1
ATOM 1522 O O . ASN A 1 194 ? -64.871 23.764 31.684 1.00 81.62 194 ASN A O 1
ATOM 1526 N N . ARG A 1 195 ? -63.959 24.493 33.601 1.00 80.56 195 ARG A N 1
ATOM 1527 C CA . ARG A 1 195 ? -65.246 24.943 34.129 1.00 80.56 195 ARG A CA 1
ATOM 1528 C C . ARG A 1 195 ? -65.748 26.104 33.268 1.00 80.56 195 ARG A C 1
ATOM 1530 O O . ARG A 1 195 ? -65.068 27.129 33.161 1.00 80.56 195 ARG A O 1
ATOM 1537 N N . PRO A 1 196 ? -66.948 25.993 32.671 1.00 67.62 196 PRO A N 1
ATOM 1538 C CA . PRO A 1 196 ? -67.510 27.085 31.899 1.00 67.62 196 PRO A CA 1
ATOM 1539 C C . PRO A 1 196 ? -67.700 28.275 32.836 1.00 67.62 196 PRO A C 1
ATOM 1541 O O . PRO A 1 196 ? -68.489 28.220 33.782 1.00 67.62 196 PRO A O 1
ATOM 1544 N N . ARG A 1 197 ? -66.960 29.360 32.592 1.00 63.78 197 ARG A N 1
ATOM 1545 C CA . ARG A 1 197 ? -67.173 30.604 33.329 1.00 63.78 197 ARG A CA 1
ATOM 1546 C C . ARG A 1 197 ? -68.585 31.077 33.029 1.00 63.78 197 ARG A C 1
ATOM 1548 O O . ARG A 1 197 ? -68.928 31.304 31.868 1.00 63.78 197 ARG A O 1
ATOM 1555 N N . ALA A 1 198 ? -69.405 31.188 34.070 1.00 55.50 198 ALA A N 1
ATOM 1556 C CA . ALA A 1 198 ? -70.744 31.731 33.945 1.00 55.50 198 ALA A CA 1
ATOM 1557 C C . ALA A 1 198 ? -70.633 33.128 33.325 1.00 55.50 198 ALA A C 1
ATOM 1559 O O . ALA A 1 198 ? -70.079 34.053 33.916 1.00 55.50 198 ALA A O 1
ATOM 1560 N N . PHE A 1 199 ? -71.116 33.255 32.093 1.00 50.44 199 PHE A N 1
ATOM 1561 C CA . PHE A 1 199 ? -71.261 34.533 31.423 1.00 50.44 199 PHE A CA 1
ATOM 1562 C C . PHE A 1 199 ? -72.368 35.295 32.160 1.00 50.44 199 PHE A C 1
ATOM 1564 O O . PHE A 1 199 ? -73.554 35.101 31.883 1.00 50.44 199 PHE A O 1
ATOM 1571 N N . GLU A 1 200 ? -72.004 36.110 33.154 1.00 51.25 200 GLU A N 1
ATOM 1572 C CA . GLU A 1 200 ? -72.939 37.027 33.804 1.00 51.25 200 GLU A CA 1
ATOM 1573 C C . GLU A 1 200 ? -73.464 38.016 32.755 1.00 51.25 200 GLU A C 1
ATOM 1575 O O . GLU A 1 200 ? -72.816 38.996 32.386 1.00 51.25 200 GLU A O 1
ATOM 1580 N N . ARG A 1 201 ? -74.670 37.741 32.242 1.00 44.81 201 ARG A N 1
ATOM 1581 C CA . ARG A 1 201 ? -75.432 38.674 31.407 1.00 44.81 201 ARG A CA 1
ATOM 1582 C C . ARG A 1 201 ? -75.877 39.849 32.273 1.00 44.81 201 ARG A C 1
ATOM 1584 O O . ARG A 1 201 ? -76.987 39.854 32.803 1.00 44.81 201 ARG A O 1
ATOM 1591 N N . THR A 1 202 ? -75.043 40.875 32.375 1.00 49.88 202 THR A N 1
ATOM 1592 C CA . THR A 1 202 ? -75.492 42.200 32.805 1.00 49.88 202 THR A CA 1
ATOM 1593 C C . THR A 1 202 ? -76.427 42.760 31.726 1.00 49.88 202 THR A C 1
ATOM 1595 O O . THR A 1 202 ? -76.014 43.196 30.655 1.00 49.88 202 THR A O 1
ATOM 1598 N N . SER A 1 203 ? -77.736 42.657 31.971 1.00 41.75 203 SER A N 1
ATOM 1599 C CA . SER A 1 203 ? -78.771 43.228 31.100 1.00 41.75 203 SER A CA 1
ATOM 1600 C C . SER A 1 203 ? -78.805 44.752 31.257 1.00 41.75 203 SER A C 1
ATOM 1602 O O . SER A 1 203 ? -78.923 45.229 32.388 1.00 41.75 203 SER A O 1
ATOM 1604 N N . PRO A 1 204 ? -78.744 45.540 30.168 1.00 49.44 204 PRO A N 1
ATOM 1605 C CA . PRO A 1 204 ? -78.843 46.986 30.251 1.00 49.44 204 PRO A CA 1
ATOM 1606 C C . PRO A 1 204 ? -80.289 47.486 30.053 1.00 49.44 204 PRO A C 1
ATOM 1608 O O . PRO A 1 204 ? -81.011 47.053 29.159 1.00 49.44 204 PRO A O 1
ATOM 1611 N N . THR A 1 205 ? -80.626 48.512 30.841 1.00 46.66 205 THR A N 1
ATOM 1612 C CA . THR A 1 205 ? -81.647 49.568 30.652 1.00 46.66 205 THR A CA 1
ATOM 1613 C C . THR A 1 205 ? -83.115 49.343 31.046 1.00 46.66 205 THR A C 1
ATOM 1615 O O . THR A 1 205 ? -83.870 48.633 30.396 1.00 46.66 205 THR A O 1
ATOM 1618 N N . ALA A 1 206 ? -83.567 50.183 31.986 1.00 42.62 206 ALA A N 1
ATOM 1619 C CA . ALA A 1 206 ? -84.747 51.025 31.788 1.00 42.62 206 ALA A CA 1
ATOM 1620 C C . ALA A 1 206 ? -84.495 52.420 32.400 1.00 42.62 206 ALA A C 1
ATOM 1622 O O . ALA A 1 206 ? -84.072 52.561 33.544 1.00 42.62 206 ALA A O 1
ATOM 1623 N N . LYS A 1 207 ? -84.690 53.443 31.568 1.00 48.09 207 LYS A N 1
ATOM 1624 C CA . LYS A 1 207 ? -84.390 54.872 31.749 1.00 48.09 207 LYS A CA 1
ATOM 1625 C C . LYS A 1 207 ? -85.543 55.575 32.499 1.00 48.09 207 LYS A C 1
ATOM 1627 O O . LYS A 1 207 ? -86.693 55.261 32.197 1.00 48.09 207 LYS A O 1
ATOM 1632 N N . PRO A 1 208 ? -85.296 56.532 33.415 1.00 49.16 208 PRO A N 1
ATOM 1633 C CA . PRO A 1 208 ? -86.370 57.217 34.133 1.00 49.16 208 PRO A CA 1
ATOM 1634 C C . PRO A 1 208 ? -87.028 58.321 33.289 1.00 49.16 208 PRO A C 1
ATOM 1636 O O . PRO A 1 208 ? -86.371 59.013 32.507 1.00 49.16 208 PRO A O 1
ATOM 1639 N N . ALA A 1 209 ? -88.340 58.470 33.474 1.00 44.09 209 ALA A N 1
ATOM 1640 C CA . ALA A 1 209 ? -89.185 59.481 32.852 1.00 44.09 209 ALA A CA 1
ATOM 1641 C C . ALA A 1 209 ? -89.000 60.866 33.494 1.00 44.09 209 ALA A C 1
ATOM 1643 O O . ALA A 1 209 ? -88.901 61.015 34.710 1.00 44.09 209 ALA A O 1
ATOM 1644 N N . THR A 1 210 ? -88.993 61.889 32.648 1.00 48.56 210 THR A N 1
ATOM 1645 C CA . THR A 1 210 ? -89.022 63.313 32.981 1.00 48.56 210 THR A CA 1
ATOM 1646 C C . THR A 1 210 ? -90.454 63.790 33.247 1.00 48.56 210 THR A C 1
ATOM 1648 O O . THR A 1 210 ? -91.344 63.572 32.430 1.00 48.56 210 THR A O 1
ATOM 1651 N N . SER A 1 211 ? -90.670 64.560 34.318 1.00 47.00 211 SER A N 1
ATOM 1652 C CA . SER A 1 211 ? -91.788 65.512 34.392 1.00 47.00 211 SER A CA 1
ATOM 1653 C C . SER A 1 211 ? -91.422 66.748 35.214 1.00 47.00 211 SER A C 1
ATOM 1655 O O . SER A 1 211 ? -90.838 66.656 36.289 1.00 47.00 211 SER A O 1
ATOM 1657 N N . ARG A 1 212 ? -91.773 67.906 34.652 1.00 47.50 212 ARG A N 1
ATOM 1658 C CA . ARG A 1 212 ? -91.539 69.281 35.111 1.00 47.50 212 ARG A CA 1
ATOM 1659 C C . ARG A 1 212 ? -92.418 69.687 36.307 1.00 47.50 212 ARG A C 1
ATOM 1661 O O . ARG A 1 212 ? -93.594 69.349 36.326 1.00 47.50 212 ARG A O 1
ATOM 1668 N N . SER A 1 213 ? -91.920 70.629 37.110 1.00 43.69 213 SER A N 1
ATOM 1669 C CA . SER A 1 213 ? -92.695 71.735 37.716 1.00 43.69 213 SER A CA 1
ATOM 1670 C C . SER A 1 213 ? -91.767 72.959 37.827 1.00 43.69 213 SER A C 1
ATOM 1672 O O . SER A 1 213 ? -90.762 72.896 38.522 1.00 43.69 213 SER A O 1
ATOM 1674 N N . ARG A 1 214 ? -91.851 73.954 36.930 1.00 42.50 214 ARG A N 1
ATOM 1675 C CA . ARG A 1 214 ? -92.566 75.241 37.097 1.00 42.50 214 ARG A CA 1
ATOM 1676 C C . ARG A 1 214 ? -92.327 75.929 38.453 1.00 42.50 214 ARG A C 1
ATOM 1678 O O . ARG A 1 214 ? -92.937 75.543 39.439 1.00 42.50 214 ARG A O 1
ATOM 1685 N N . SER A 1 215 ? -91.578 77.029 38.427 1.00 46.03 215 SER A N 1
ATOM 1686 C CA . SER A 1 215 ? -91.931 78.263 39.134 1.00 46.03 215 SER A CA 1
ATOM 1687 C C . SER A 1 215 ? -91.490 79.450 38.280 1.00 46.03 215 SER A C 1
ATOM 1689 O O . SER A 1 215 ? -90.471 79.363 37.593 1.00 46.03 215 SER A O 1
ATOM 1691 N N . CYS A 1 216 ? -92.337 80.475 38.289 1.00 43.28 216 CYS A N 1
ATOM 1692 C CA . CYS A 1 216 ? -92.131 81.811 37.748 1.00 43.28 216 CYS A CA 1
ATOM 1693 C C . CYS A 1 216 ? -90.918 82.516 38.359 1.00 43.28 216 CYS A C 1
ATOM 1695 O O . CYS A 1 216 ? -90.509 82.103 39.471 1.00 43.28 216 CYS A O 1
#

Nearest PDB structures (foldseek):
  4tx5-assembly1_B  TM=2.484E-01  e=2.669E-01  Homo sapiens
  6jx6-assembly1_A  TM=2.452E-01  e=8.167E-01  Homo sapiens
  5jef-assembly1_B  TM=3.077E-01  e=1.915E+00  Escherichia coli K-12
  8auw-assembly1_D  TM=2.423E-01  e=1.251E+00  Homo sapiens
  1few-assembly1_A  TM=2.251E-01  e=1.251E+00  Homo sapiens

Solvent-accessible surface area (backbone atoms only — not comparable to full-atom values): 12417 Å² total; per-residue (Å²): 140,76,82,92,77,56,100,79,48,47,68,59,54,37,51,54,29,47,51,54,33,50,53,44,49,51,58,40,58,77,67,31,61,69,53,38,51,52,39,28,55,50,44,51,57,50,50,55,51,49,66,69,37,48,79,45,25,38,53,95,47,78,66,16,51,51,42,35,54,51,46,53,53,51,52,52,53,53,56,70,73,48,61,84,82,42,98,46,39,68,26,56,52,55,22,52,58,57,64,79,55,99,71,55,45,65,67,42,54,55,48,24,55,61,41,32,42,71,33,49,61,49,28,43,48,60,55,52,40,51,52,28,48,52,48,30,55,49,43,46,53,53,33,55,48,53,53,50,54,50,51,53,51,49,51,54,50,53,51,51,50,56,58,67,70,44,70,83,81,58,79,58,65,83,57,48,56,62,51,52,54,49,51,51,53,52,51,52,52,50,52,59,69,67,47,79,74,79,79,79,78,80,80,84,86,86,82,86,83,88,81,88,82,89,80,134

Sequence (216 aa):
MSDATDPADPPGKLADADAAYLDVQERIDAHGEETVEDVADAYDRATDLLDRYEDQATGTGRENFKQFVAFKSKFGSLVEDFSEELPVYGAFDAAGDRFDKNRLNERDFERARADLEPAAEIAGLLGERADALARYRQVRRETERAVAELADEIAARERLVELGEADLDAPVETIREPIETYNEAVEDAFAEFNRPRAFERTSPTAKPATSRSRSC

Mean predicted aligned error: 12.3 Å

Radius of gyration: 45.24 Å; Cα contacts (8 Å, |Δi|>4): 122; chains: 1; bounding box: 117×107×92 Å

Secondary structure (DSSP, 8-state):
---S--S--HHHHHHHHHHHHHHHHHHHHHH-HHHHHHHHHHHHHHHHHHHHHHHHHSSSSHHHHHHHHHHHHHHHHHHHTS-TTSTTHHHHHHHHHTT-SSS--HHHHHHHHHHTHHHHHHHHHHHHHHHHHHHHHHHHHHHHHHHHHHHHHHHHHHHHHHHHHS-TTS-THHHHHHHHHHHHHHHHHHHHHTS-----------PPPP------